Protein AF-A0A6A4KP45-F1 (afdb_monomer)

Solvent-accessible surface area (backbone atoms only — not comparable to full-atom values): 14309 Å² total; per-residue (Å²): 133,82,79,84,83,80,80,81,80,72,79,76,90,64,82,90,73,83,68,90,80,62,73,79,80,47,87,23,53,35,77,83,56,70,83,49,91,75,88,75,93,49,83,61,48,39,54,51,42,98,85,21,52,46,70,31,72,43,33,75,28,36,40,28,40,53,38,35,32,44,27,36,13,79,50,64,78,48,77,54,100,90,51,71,52,66,58,87,49,56,59,38,32,41,35,35,72,77,40,86,41,64,75,39,53,54,30,40,73,48,74,57,101,52,39,37,32,42,34,21,75,52,32,41,37,34,34,47,45,37,55,68,38,70,49,47,38,36,40,37,36,80,74,26,18,44,26,40,35,34,86,45,46,51,75,42,79,45,68,46,98,66,35,32,39,34,44,39,32,34,73,82,77,50,37,38,36,43,37,40,78,53,67,54,74,69,50,71,60,59,37,37,34,40,38,61,65,37,68,38,46,35,37,41,33,76,60,82,81,91,76,74,86,69,90,69,83,94,79,62,80,68,61,57,57,49,53,54,50,53,56,32,54,75,68,74,49,88,84,80,92,85,84,84,134

Sequence (245 aa):
MPPPTETRTYPFRFPQTQSTVLPDPARFFSPLLLSSPLPTNSFFQNFVLKNGDQPEYVHPYLIKSSLSSLSLSYPSQFSSPAFTYQVFTPDLTITSANNTNPSSTHVVSSFSDLGLTLDLPSSGLRFFLVRGSPYLTCVASSNVSIAISTVHAILQFNSNSSNTKYTITLNNNQKWVLYTSSPIDLSNDVSSITSGESWLLFHSLKMKDQTTNLDDGDGTVDDWRRRERDEMAMAGMGWSDGIGV

pLDDT: mean 82.31, std 19.88, range [30.69, 98.06]

Foldseek 3Di:
DDDDDPPDDDPDPDDDDDDPPDDDFFPQEDPVPVVDDDDDPAQQVCCRPDQNADWGPLPPWTWGWAQQKIFIDRWDWDDDPVDIDTDDFRQKMKHFPPFPGSRHTWHFHDDDNFWTWIDSPRQQKIWIGGRPDLKTKIWHDFFTKMKMFGPFFFPDWDADPQQQKIWTATPVRWIKIKGWPHRWDWDDDGTMIITGGDTTIIIIGIDDDPPDPPPDDDDDPVVVVVVVCVVCVVVVHDDDDDDDD

Structure (mmCIF, N/CA/C/O backbone):
data_AF-A0A6A4KP45-F1
#
_entry.id   AF-A0A6A4KP45-F1
#
loop_
_atom_site.group_PDB
_atom_site.id
_atom_site.type_symbol
_atom_site.label_atom_id
_atom_site.label_alt_id
_atom_site.label_comp_id
_atom_site.label_asym_id
_atom_site.label_entity_id
_atom_site.label_seq_id
_atom_site.pdbx_PDB_ins_code
_atom_site.Cartn_x
_atom_site.Cartn_y
_atom_site.Cartn_z
_atom_site.occupancy
_atom_site.B_iso_or_equiv
_atom_site.auth_seq_id
_atom_site.auth_comp_id
_atom_site.auth_asym_id
_atom_site.auth_atom_id
_atom_site.pdbx_PDB_model_num
ATOM 1 N N . MET A 1 1 ? 48.836 33.515 -33.225 1.00 48.59 1 MET A N 1
ATOM 2 C CA . MET A 1 1 ? 47.839 32.519 -33.675 1.00 48.59 1 MET A CA 1
ATOM 3 C C . MET A 1 1 ? 47.636 31.533 -32.538 1.00 48.59 1 MET A C 1
ATOM 5 O O . MET A 1 1 ? 48.641 30.985 -32.099 1.00 48.59 1 MET A O 1
ATOM 9 N N . PRO A 1 2 ? 46.417 31.352 -32.005 1.00 49.50 2 PRO A N 1
ATOM 10 C CA . PRO A 1 2 ? 46.150 30.261 -31.075 1.00 49.50 2 PRO A CA 1
ATOM 11 C C . PRO A 1 2 ? 46.204 28.917 -31.826 1.00 49.50 2 PRO A C 1
ATOM 13 O O . PRO A 1 2 ? 45.884 28.893 -33.019 1.00 49.50 2 PRO A O 1
ATOM 16 N N . PRO A 1 3 ? 46.625 27.818 -31.177 1.00 58.12 3 PRO A N 1
ATOM 17 C CA . PRO A 1 3 ? 46.626 26.501 -31.801 1.00 58.12 3 PRO A CA 1
ATOM 18 C C . PRO A 1 3 ? 45.186 26.024 -32.063 1.00 58.12 3 PRO A C 1
ATOM 20 O O . PRO A 1 3 ? 44.278 26.388 -31.311 1.00 58.12 3 PRO A O 1
ATOM 23 N N . PRO A 1 4 ? 44.957 25.228 -33.122 1.00 59.91 4 PRO A N 1
ATOM 24 C CA . PRO A 1 4 ? 43.639 24.694 -33.428 1.00 59.91 4 PRO A CA 1
ATOM 25 C C . PRO A 1 4 ? 43.202 23.716 -32.333 1.00 59.91 4 PRO A C 1
ATOM 27 O O . PRO A 1 4 ? 43.948 22.820 -31.941 1.00 59.91 4 PRO A O 1
ATOM 30 N N . THR A 1 5 ? 41.987 23.903 -31.827 1.00 56.03 5 THR A N 1
ATOM 31 C CA . THR A 1 5 ? 41.372 23.024 -30.833 1.00 56.03 5 THR A CA 1
ATOM 32 C C . THR A 1 5 ? 41.021 21.695 -31.502 1.00 56.03 5 THR A C 1
ATOM 34 O O . THR A 1 5 ? 40.028 21.602 -32.220 1.00 56.03 5 THR A O 1
ATOM 37 N N . GLU A 1 6 ? 41.838 20.660 -31.302 1.00 58.91 6 GLU A N 1
ATOM 38 C CA . GLU A 1 6 ? 41.511 19.308 -31.759 1.00 58.91 6 GLU A CA 1
ATOM 39 C C . GLU A 1 6 ? 40.294 18.778 -30.986 1.00 58.91 6 GLU A C 1
ATOM 41 O O . GLU A 1 6 ? 40.372 18.411 -29.811 1.00 58.91 6 GLU A O 1
ATOM 46 N N . THR A 1 7 ? 39.136 18.728 -31.643 1.00 63.06 7 THR A N 1
ATOM 47 C CA . THR A 1 7 ? 37.955 18.033 -31.126 1.00 63.06 7 THR A CA 1
ATOM 48 C C . THR A 1 7 ? 38.195 16.531 -31.221 1.00 63.06 7 THR A C 1
ATOM 50 O O . THR A 1 7 ? 38.012 15.921 -32.273 1.00 63.06 7 THR A O 1
ATOM 53 N N . ARG A 1 8 ? 38.642 15.926 -30.120 1.00 59.59 8 ARG A N 1
ATOM 54 C CA . ARG A 1 8 ? 38.907 14.487 -30.020 1.00 59.59 8 ARG A CA 1
ATOM 55 C C . ARG A 1 8 ? 37.594 13.697 -30.095 1.00 59.59 8 ARG A C 1
ATOM 57 O O . ARG A 1 8 ? 36.933 13.471 -29.085 1.00 59.59 8 ARG A O 1
ATOM 64 N N . THR A 1 9 ? 37.207 13.279 -31.298 1.00 67.25 9 THR A N 1
ATOM 65 C CA . THR A 1 9 ? 36.053 12.402 -31.532 1.00 67.25 9 THR A CA 1
ATOM 66 C C . THR A 1 9 ? 36.436 10.963 -31.211 1.00 67.25 9 THR A C 1
ATOM 68 O O . THR A 1 9 ? 37.050 10.273 -32.023 1.00 67.25 9 THR A O 1
ATOM 71 N N . TYR A 1 10 ? 36.098 10.499 -30.012 1.00 74.38 10 TYR A N 1
ATOM 72 C CA . TYR A 1 10 ? 36.165 9.073 -29.710 1.00 74.38 10 TYR A CA 1
ATOM 73 C C . TYR A 1 10 ? 34.937 8.379 -30.304 1.00 74.38 10 TYR A C 1
ATOM 75 O O . TYR A 1 10 ? 33.816 8.781 -29.981 1.00 74.38 10 TYR A O 1
ATOM 83 N N . PRO A 1 11 ? 35.101 7.343 -31.144 1.00 78.69 11 PRO A N 1
ATOM 84 C CA . PRO A 1 11 ? 33.965 6.558 -31.597 1.00 78.69 11 PRO A CA 1
ATOM 85 C C . PRO A 1 11 ? 33.326 5.854 -30.396 1.00 78.69 11 PRO A C 1
ATOM 87 O O . PRO A 1 11 ? 34.015 5.271 -29.552 1.00 78.69 11 PRO A O 1
ATOM 90 N N . PHE A 1 12 ? 32.000 5.930 -30.305 1.00 79.31 12 PHE A N 1
ATOM 91 C CA . PHE A 1 12 ? 31.236 5.246 -29.269 1.00 79.31 12 PHE A CA 1
ATOM 92 C C . PHE A 1 12 ? 31.459 3.728 -29.393 1.00 79.31 12 PHE A C 1
ATOM 94 O O . PHE A 1 12 ? 31.353 3.166 -30.482 1.00 79.31 12 PHE A O 1
ATOM 101 N N . ARG A 1 13 ? 31.842 3.065 -28.291 1.00 85.56 13 ARG A N 1
ATOM 102 C CA . ARG A 1 13 ? 32.330 1.671 -28.326 1.00 85.56 13 ARG A CA 1
ATOM 103 C C . ARG A 1 13 ? 31.243 0.623 -28.547 1.00 85.56 13 ARG A C 1
ATOM 105 O O . ARG A 1 13 ? 31.570 -0.513 -28.880 1.00 85.56 13 ARG A O 1
ATOM 112 N N . PHE A 1 14 ? 29.984 0.980 -28.330 1.00 83.94 14 PHE A N 1
ATOM 113 C CA . PHE A 1 14 ? 28.863 0.061 -28.466 1.00 83.94 14 PHE A CA 1
ATOM 114 C C . PHE A 1 14 ? 28.012 0.488 -29.658 1.00 83.94 14 PHE A C 1
ATOM 116 O O . PHE A 1 14 ? 27.682 1.662 -29.763 1.00 83.94 14 PHE A O 1
ATOM 123 N N . PRO A 1 15 ? 27.649 -0.409 -30.582 1.00 84.00 15 PRO A N 1
ATOM 124 C CA . PRO A 1 15 ? 26.757 -0.028 -31.663 1.00 84.00 15 PRO A CA 1
ATOM 125 C C . PRO A 1 15 ? 25.412 0.406 -31.077 1.00 84.00 15 PRO A C 1
ATOM 127 O O . PRO A 1 15 ? 24.873 -0.248 -30.181 1.00 84.00 15 PRO A O 1
ATOM 130 N N . GLN A 1 16 ? 24.856 1.500 -31.594 1.00 81.94 16 GLN A N 1
ATOM 131 C CA . GLN A 1 16 ? 23.456 1.806 -31.346 1.00 81.94 16 GLN A CA 1
ATOM 132 C C . GLN A 1 16 ? 22.624 0.639 -31.881 1.00 81.94 16 GLN A C 1
ATOM 134 O O . GLN A 1 16 ? 22.770 0.237 -33.034 1.00 81.94 16 GLN A O 1
ATOM 139 N N . THR A 1 17 ? 21.775 0.078 -31.031 1.00 79.38 17 THR A N 1
ATOM 140 C CA . THR A 1 17 ? 20.904 -1.037 -31.387 1.00 79.38 17 THR A CA 1
ATOM 141 C C . THR A 1 17 ? 19.516 -0.781 -30.831 1.00 79.38 17 THR A C 1
ATOM 143 O O . THR A 1 17 ? 19.368 -0.225 -29.741 1.00 79.38 17 THR A O 1
ATOM 146 N N . GLN A 1 18 ? 18.495 -1.169 -31.586 1.00 79.12 18 GLN A N 1
ATOM 147 C CA . GLN A 1 18 ? 17.133 -1.229 -31.085 1.00 79.12 18 GLN A CA 1
ATOM 148 C C . GLN A 1 18 ? 16.921 -2.645 -30.566 1.00 79.12 18 GLN A C 1
ATOM 150 O O . GLN A 1 18 ? 16.990 -3.611 -31.327 1.00 79.12 18 GLN A O 1
ATOM 155 N N . SER A 1 19 ? 16.739 -2.779 -29.254 1.00 73.50 19 SER A N 1
ATOM 156 C CA . SER A 1 19 ? 16.537 -4.094 -28.660 1.00 73.50 19 SER A CA 1
ATOM 157 C C . SER A 1 19 ? 15.230 -4.688 -29.173 1.00 73.50 19 SER A C 1
ATOM 159 O O . SER A 1 19 ? 14.164 -4.122 -28.963 1.00 73.50 19 SER A O 1
ATOM 161 N N . THR A 1 20 ? 15.313 -5.848 -29.818 1.00 74.31 20 THR A N 1
ATOM 162 C CA . THR A 1 20 ? 14.145 -6.650 -30.210 1.00 74.31 20 THR A CA 1
ATOM 163 C C . THR A 1 20 ? 13.580 -7.464 -29.044 1.00 74.31 20 THR A C 1
ATOM 165 O O . THR A 1 20 ? 12.551 -8.117 -29.192 1.00 74.31 20 THR A O 1
ATOM 168 N N . VAL A 1 21 ? 14.265 -7.448 -27.893 1.00 69.62 21 VAL A N 1
ATOM 169 C CA . VAL A 1 21 ? 13.942 -8.243 -26.698 1.00 69.62 21 VAL A CA 1
ATOM 170 C C . VAL A 1 21 ? 13.334 -7.381 -25.591 1.00 69.62 21 VAL A C 1
ATOM 172 O O . VAL A 1 21 ? 12.576 -7.891 -24.769 1.00 69.62 21 VAL A O 1
ATOM 175 N N . LEU A 1 22 ? 13.656 -6.083 -25.548 1.00 65.44 22 LEU A N 1
ATOM 176 C CA . LEU A 1 22 ? 13.073 -5.170 -24.569 1.00 65.44 22 LEU A CA 1
ATOM 177 C C . LEU A 1 22 ? 11.688 -4.738 -25.067 1.00 65.44 22 LEU A C 1
ATOM 179 O O . LEU A 1 22 ? 11.609 -4.119 -26.129 1.00 65.44 22 LEU A O 1
ATOM 183 N N . PRO A 1 23 ? 10.608 -5.070 -24.340 1.00 70.75 23 PRO A N 1
ATOM 184 C CA . PRO A 1 23 ? 9.276 -4.610 -24.698 1.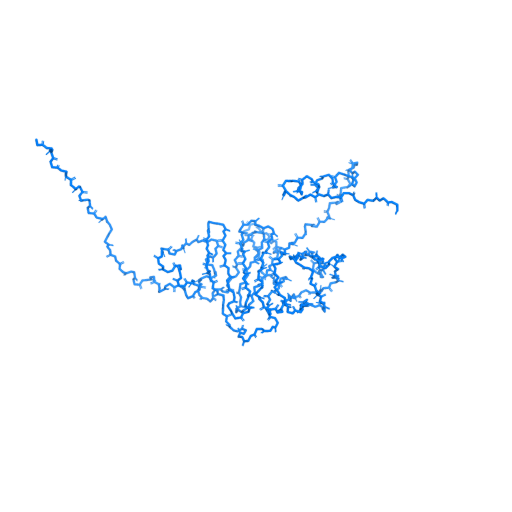00 70.75 23 PRO A CA 1
ATOM 185 C C . PRO A 1 23 ? 9.177 -3.089 -24.546 1.00 70.75 23 PRO A C 1
ATOM 187 O O . PRO A 1 23 ? 10.014 -2.462 -23.888 1.00 70.75 23 PRO A O 1
ATOM 190 N N . ASP A 1 24 ? 8.115 -2.514 -25.112 1.00 79.69 24 ASP A N 1
ATOM 191 C CA . ASP A 1 24 ? 7.749 -1.126 -24.843 1.00 79.69 24 ASP A CA 1
ATOM 192 C C . ASP A 1 24 ? 7.685 -0.862 -23.327 1.00 79.69 24 ASP A C 1
ATOM 194 O O . ASP A 1 24 ? 7.367 -1.775 -22.548 1.00 79.69 24 ASP A O 1
ATOM 198 N N . PRO A 1 25 ? 7.980 0.378 -22.888 1.00 81.31 25 PRO A N 1
ATOM 199 C CA . PRO A 1 25 ? 7.897 0.754 -21.487 1.00 81.31 25 PRO A CA 1
ATOM 200 C C . PRO A 1 25 ? 6.587 0.297 -20.857 1.00 81.31 25 PRO A C 1
ATOM 202 O O . PRO A 1 25 ? 5.508 0.442 -21.436 1.00 81.31 25 PRO A O 1
ATOM 205 N N . ALA A 1 26 ? 6.680 -0.246 -19.646 1.00 85.19 26 ALA A N 1
ATOM 206 C CA . ALA A 1 26 ? 5.505 -0.705 -18.934 1.00 85.19 26 ALA A CA 1
ATOM 207 C C . ALA A 1 26 ? 4.467 0.419 -18.812 1.00 85.19 26 ALA A C 1
ATOM 209 O O . ALA A 1 26 ? 4.788 1.527 -18.380 1.00 85.19 26 ALA A O 1
ATOM 210 N N . ARG A 1 27 ? 3.198 0.099 -19.098 1.00 90.56 27 ARG A N 1
ATOM 211 C CA . ARG A 1 27 ? 2.056 1.033 -19.005 1.00 90.56 27 ARG A CA 1
ATOM 212 C C . ARG A 1 27 ? 1.839 1.644 -17.615 1.00 90.56 27 ARG A C 1
ATOM 214 O O . ARG A 1 27 ? 0.991 2.511 -17.448 1.00 90.56 27 ARG A O 1
ATOM 221 N N . PHE A 1 28 ? 2.555 1.133 -16.618 1.00 94.62 28 PHE A N 1
ATOM 222 C CA . PHE A 1 28 ? 2.500 1.585 -15.239 1.00 94.62 28 PHE A CA 1
ATOM 223 C C . PHE A 1 28 ? 3.358 2.824 -14.991 1.00 94.62 28 PHE A C 1
ATOM 225 O O . PHE A 1 28 ? 3.216 3.411 -13.933 1.00 94.62 28 PHE A O 1
ATOM 232 N N . PHE A 1 29 ? 4.232 3.257 -15.904 1.00 95.31 29 PHE A N 1
ATOM 233 C CA . PHE A 1 29 ? 4.955 4.519 -15.730 1.00 95.31 29 PHE A CA 1
ATOM 234 C C . PHE A 1 29 ? 4.145 5.699 -16.258 1.00 95.31 29 PHE A C 1
ATOM 236 O O . PHE A 1 29 ? 3.593 5.649 -17.357 1.00 95.31 29 PHE A O 1
ATOM 243 N N . SER A 1 30 ? 4.104 6.790 -15.490 1.00 95.44 30 SER A N 1
ATOM 244 C CA . SER A 1 30 ? 3.496 8.026 -15.976 1.00 95.44 30 SER A CA 1
ATOM 245 C C . SER A 1 30 ? 4.245 8.554 -17.214 1.00 95.44 30 SER A C 1
ATOM 247 O O . SER A 1 30 ? 5.471 8.409 -17.292 1.00 95.44 30 SER A O 1
ATOM 249 N N . PRO A 1 31 ? 3.560 9.226 -18.161 1.00 93.62 31 PRO A N 1
ATOM 250 C CA . PRO A 1 31 ? 4.194 9.754 -19.372 1.00 93.62 31 PRO A CA 1
ATOM 251 C C . PRO A 1 31 ? 5.387 10.680 -19.104 1.00 93.62 31 PRO A C 1
ATOM 253 O O . PRO A 1 31 ? 6.323 10.730 -19.899 1.00 93.62 31 PRO A O 1
ATOM 256 N N . LEU A 1 32 ? 5.384 11.379 -17.964 1.00 93.00 32 LEU A N 1
ATOM 257 C CA . LEU A 1 32 ? 6.462 12.283 -17.555 1.00 93.00 32 LEU A CA 1
ATOM 258 C C . LEU A 1 32 ? 7.795 11.549 -17.330 1.00 93.00 32 LEU A C 1
ATOM 260 O O . LEU A 1 32 ? 8.857 12.132 -17.543 1.00 93.00 32 LEU A O 1
ATOM 264 N N . LEU A 1 33 ? 7.750 10.266 -16.960 1.00 94.38 33 LEU A N 1
ATOM 265 C CA . LEU A 1 33 ? 8.935 9.442 -16.701 1.00 94.38 33 LEU A CA 1
ATOM 266 C C . LEU A 1 33 ? 9.511 8.798 -17.969 1.00 94.38 33 LEU A C 1
ATOM 268 O O . LEU A 1 33 ? 10.621 8.283 -17.932 1.00 94.38 33 LEU A O 1
ATOM 272 N N . LEU A 1 34 ? 8.792 8.831 -19.096 1.00 91.69 34 LEU A N 1
ATOM 273 C CA . LEU A 1 34 ? 9.218 8.170 -20.339 1.00 91.69 34 LEU A CA 1
ATOM 274 C C . LEU A 1 34 ? 10.287 8.956 -21.116 1.00 91.69 34 LEU A C 1
ATOM 276 O O . LEU A 1 34 ? 10.810 8.466 -22.113 1.00 91.69 34 LEU A O 1
ATOM 280 N N . SER A 1 35 ? 10.603 10.177 -20.676 1.00 90.25 35 SER A N 1
ATOM 281 C CA . SER A 1 35 ? 11.630 11.029 -21.292 1.00 90.25 35 SER A CA 1
ATOM 282 C C . SER A 1 35 ? 13.057 10.715 -20.824 1.00 90.25 35 SER A C 1
ATOM 284 O O . SER A 1 35 ? 14.018 11.200 -21.420 1.00 90.25 35 SER A O 1
ATOM 286 N N . SER A 1 36 ? 13.210 9.897 -19.780 1.00 88.44 36 SER A N 1
ATOM 287 C CA . SER A 1 36 ? 14.491 9.484 -19.210 1.00 88.44 36 SER A CA 1
ATOM 288 C C . SER A 1 36 ? 14.575 7.955 -19.094 1.00 88.44 36 SER A C 1
ATOM 290 O O . SER A 1 36 ? 13.555 7.265 -19.170 1.00 88.44 36 SER A O 1
ATOM 292 N N . PRO A 1 37 ? 15.786 7.383 -18.950 1.00 90.50 37 PRO A N 1
ATOM 293 C CA . PRO A 1 37 ? 15.934 5.948 -18.751 1.00 90.50 37 PRO A CA 1
ATOM 294 C C . PRO A 1 37 ? 15.154 5.465 -17.525 1.00 90.50 37 PRO A C 1
ATOM 296 O O . PRO A 1 37 ? 15.335 5.974 -16.417 1.00 90.50 37 PRO A O 1
ATOM 299 N N . LEU A 1 38 ? 14.312 4.454 -17.729 1.00 92.81 38 LEU A N 1
ATOM 300 C CA . LEU A 1 38 ? 13.553 3.833 -16.653 1.00 92.81 38 LEU A CA 1
ATOM 301 C C . LEU A 1 38 ? 14.448 2.889 -15.845 1.00 92.81 38 LEU A C 1
ATOM 303 O O . LEU A 1 38 ? 15.300 2.197 -16.415 1.00 92.81 38 LEU A O 1
ATOM 307 N N . PRO A 1 39 ? 14.262 2.831 -14.521 1.00 91.31 39 PRO A N 1
ATOM 308 C CA . PRO A 1 39 ? 15.106 2.018 -13.679 1.00 91.31 39 PRO A CA 1
ATOM 309 C C . PRO A 1 39 ? 14.779 0.536 -13.876 1.00 91.31 39 PRO A C 1
ATOM 311 O O . PRO A 1 39 ? 13.627 0.139 -14.066 1.00 91.31 39 PRO A O 1
ATOM 314 N N . THR A 1 40 ? 15.822 -0.285 -13.829 1.00 88.88 40 THR A N 1
ATOM 315 C CA . THR A 1 40 ? 15.723 -1.746 -13.884 1.00 88.88 40 THR A CA 1
ATOM 316 C C . THR A 1 40 ? 16.372 -2.323 -12.633 1.00 88.88 40 THR A C 1
ATOM 318 O O . THR A 1 40 ? 17.341 -1.758 -12.129 1.00 88.88 40 THR A O 1
ATOM 321 N N . ASN A 1 41 ? 15.857 -3.449 -12.130 1.00 91.31 41 ASN A N 1
ATOM 322 C CA . ASN A 1 41 ? 16.329 -4.092 -10.893 1.00 91.31 41 ASN A CA 1
ATOM 323 C C . ASN A 1 41 ? 16.129 -3.231 -9.630 1.00 91.31 41 ASN A C 1
ATOM 325 O O . ASN A 1 41 ? 16.897 -3.318 -8.673 1.00 91.31 41 ASN A O 1
ATOM 329 N N . SER A 1 42 ? 15.093 -2.392 -9.618 1.00 93.81 42 SER A N 1
ATOM 330 C CA . SER A 1 42 ? 14.725 -1.602 -8.441 1.00 93.81 42 SER A CA 1
ATOM 331 C C . SER A 1 42 ? 13.918 -2.408 -7.432 1.00 93.81 42 SER A C 1
ATOM 333 O O . SER A 1 42 ? 13.243 -3.371 -7.784 1.00 93.81 42 SER A O 1
ATOM 335 N N . PHE A 1 43 ? 13.900 -1.945 -6.178 1.00 95.44 43 PHE A N 1
ATOM 336 C CA . PHE A 1 43 ? 13.099 -2.560 -5.113 1.00 95.44 43 PHE A CA 1
ATOM 337 C C . PHE A 1 43 ? 11.589 -2.526 -5.374 1.00 95.44 43 PHE A C 1
ATOM 339 O O . PHE A 1 43 ? 10.860 -3.089 -4.583 1.00 95.44 43 PHE A O 1
ATOM 346 N N . PHE A 1 44 ? 11.125 -1.795 -6.392 1.00 96.25 44 PHE A N 1
ATOM 347 C CA . PHE A 1 44 ? 9.714 -1.632 -6.741 1.00 96.25 44 PHE A CA 1
ATOM 348 C C . PHE A 1 44 ? 9.344 -2.282 -8.078 1.00 96.25 44 PHE A C 1
ATOM 350 O O . PHE A 1 44 ? 8.268 -2.035 -8.628 1.00 96.25 44 PHE A O 1
ATOM 357 N N . GLN A 1 45 ? 10.260 -3.070 -8.643 1.00 94.69 45 GLN A N 1
ATOM 358 C CA . GLN A 1 45 ? 10.154 -3.602 -9.995 1.00 94.69 45 GLN A CA 1
ATOM 359 C C . GLN A 1 45 ? 8.836 -4.360 -10.226 1.00 94.69 45 GLN A C 1
ATOM 361 O O . GLN A 1 45 ? 8.283 -4.282 -11.326 1.00 94.69 45 GLN A O 1
ATOM 366 N N . ASN A 1 46 ? 8.282 -5.029 -9.210 1.00 95.50 46 ASN A N 1
ATOM 367 C CA . ASN A 1 46 ? 7.041 -5.790 -9.345 1.00 95.50 46 ASN A CA 1
ATOM 368 C C . ASN A 1 46 ? 5.816 -4.926 -9.649 1.00 95.50 46 ASN A C 1
ATOM 370 O O . ASN A 1 46 ? 4.886 -5.429 -10.274 1.00 95.50 46 ASN A O 1
ATOM 374 N N . PHE A 1 47 ? 5.827 -3.633 -9.313 1.00 96.25 47 PHE A N 1
ATOM 375 C CA . PHE A 1 47 ? 4.737 -2.721 -9.670 1.00 96.25 47 PHE A CA 1
ATOM 376 C C . PHE A 1 47 ? 4.703 -2.390 -11.166 1.00 96.25 47 PHE A C 1
ATOM 378 O O . PHE A 1 47 ? 3.696 -1.893 -11.654 1.00 96.25 47 PHE A O 1
ATOM 385 N N . VAL A 1 48 ? 5.768 -2.651 -11.924 1.00 94.69 48 VAL A N 1
ATOM 386 C CA . VAL A 1 48 ? 5.829 -2.286 -13.350 1.00 94.69 48 VAL A CA 1
ATOM 387 C C . VAL A 1 48 ? 6.012 -3.490 -14.271 1.00 94.69 48 VAL A C 1
ATOM 389 O O . VAL A 1 48 ? 6.058 -3.333 -15.486 1.00 94.69 48 VAL A O 1
ATOM 392 N N . LEU A 1 49 ? 6.090 -4.705 -13.726 1.00 92.19 49 LEU A N 1
ATOM 393 C CA . LEU A 1 49 ? 6.193 -5.934 -14.511 1.00 92.19 49 LEU A CA 1
ATOM 394 C C . LEU A 1 49 ? 4.848 -6.649 -14.629 1.00 92.19 49 LEU A C 1
ATOM 396 O O . LEU A 1 49 ? 4.083 -6.732 -13.671 1.00 92.19 49 LEU A O 1
ATOM 400 N N . LYS A 1 50 ? 4.597 -7.260 -15.794 1.00 90.44 50 LYS A N 1
ATOM 401 C CA . LYS A 1 50 ? 3.383 -8.045 -16.081 1.00 90.44 50 LYS A CA 1
ATOM 402 C C . LYS A 1 50 ? 2.105 -7.250 -15.759 1.00 90.44 50 LYS A C 1
ATOM 404 O O . LYS A 1 50 ? 1.815 -6.276 -16.444 1.00 90.44 50 LYS A O 1
ATOM 409 N N . ASN A 1 51 ? 1.362 -7.658 -14.730 1.00 92.38 51 ASN A N 1
ATOM 410 C CA . ASN A 1 51 ? 0.129 -7.009 -14.284 1.00 92.38 51 ASN A CA 1
ATOM 411 C C . ASN A 1 51 ? 0.353 -5.969 -13.177 1.00 92.38 51 ASN A C 1
ATOM 413 O O . ASN A 1 51 ? -0.606 -5.322 -12.769 1.00 92.38 51 ASN A O 1
ATOM 417 N N . GLY A 1 52 ? 1.587 -5.809 -12.689 1.00 93.69 52 GLY A N 1
ATOM 418 C CA . GLY A 1 52 ? 1.916 -4.890 -11.603 1.00 93.69 52 GLY A CA 1
ATOM 419 C C . GLY A 1 52 ? 1.349 -5.308 -10.237 1.00 93.69 52 GLY A C 1
ATOM 420 O O . GLY A 1 52 ? 1.302 -4.498 -9.318 1.00 93.69 52 GLY A O 1
ATOM 421 N N . ASP A 1 53 ? 0.883 -6.555 -10.117 1.00 95.19 53 ASP A N 1
ATOM 422 C CA . ASP A 1 53 ? 0.060 -7.059 -9.010 1.00 95.19 53 ASP A CA 1
ATOM 423 C C . ASP A 1 53 ? 0.785 -8.055 -8.094 1.00 95.19 53 ASP A C 1
ATOM 425 O O . ASP A 1 53 ? 0.169 -8.734 -7.260 1.00 95.19 53 ASP A O 1
ATOM 429 N N . GLN A 1 54 ? 2.097 -8.187 -8.276 1.00 96.19 54 GLN A N 1
ATOM 430 C CA . GLN A 1 54 ? 2.926 -9.025 -7.426 1.00 96.19 54 GLN A CA 1
ATOM 431 C C . GLN A 1 54 ? 3.326 -8.242 -6.168 1.00 96.19 54 GLN A C 1
ATOM 433 O O . GLN A 1 54 ? 3.651 -7.058 -6.275 1.00 96.19 54 GLN A O 1
ATOM 438 N N . PRO A 1 55 ? 3.303 -8.872 -4.978 1.00 96.12 55 PRO A N 1
ATOM 439 C CA . PRO A 1 55 ? 3.775 -8.233 -3.759 1.00 96.12 55 PRO A CA 1
ATOM 440 C C . PRO A 1 55 ? 5.236 -7.793 -3.871 1.00 96.12 55 PRO A C 1
ATOM 442 O O . PRO A 1 55 ? 6.070 -8.479 -4.465 1.00 96.12 55 PRO A O 1
ATOM 445 N N . GLU A 1 56 ? 5.545 -6.669 -3.245 1.00 96.19 56 GLU A N 1
ATOM 446 C CA . GLU A 1 56 ? 6.872 -6.077 -3.203 1.00 96.19 56 GLU A CA 1
ATOM 447 C C . GLU A 1 56 ? 7.275 -5.800 -1.755 1.00 96.19 56 GLU A C 1
ATOM 449 O O . GLU A 1 56 ? 6.473 -5.296 -0.962 1.00 96.19 56 GLU A O 1
ATOM 454 N N . TYR A 1 57 ? 8.515 -6.131 -1.390 1.00 95.38 57 TYR A N 1
ATOM 455 C CA . TYR A 1 57 ? 8.963 -6.036 0.000 1.00 95.38 57 TYR A CA 1
ATOM 456 C C . TYR A 1 57 ? 9.573 -4.671 0.334 1.00 95.38 57 TYR A C 1
ATOM 458 O O . TYR A 1 57 ? 10.794 -4.479 0.437 1.00 95.38 57 TYR A O 1
ATOM 466 N N . VAL A 1 58 ? 8.685 -3.711 0.569 1.00 95.44 58 VAL A N 1
ATOM 467 C CA . VAL A 1 58 ? 9.004 -2.367 1.050 1.00 95.44 58 VAL A CA 1
ATOM 468 C C . VAL A 1 58 ? 9.079 -2.402 2.577 1.00 95.44 58 VAL A C 1
ATOM 470 O O . VAL A 1 58 ? 8.151 -2.001 3.274 1.00 95.44 58 VAL A O 1
ATOM 473 N N . HIS A 1 59 ? 10.189 -2.956 3.077 1.00 93.19 59 HIS A N 1
ATOM 474 C CA . HIS A 1 59 ? 10.447 -3.208 4.500 1.00 93.19 59 HIS A CA 1
ATOM 475 C C . HIS A 1 59 ? 9.860 -2.113 5.420 1.00 93.19 59 HIS A C 1
ATOM 477 O O . HIS A 1 59 ? 10.109 -0.937 5.155 1.00 93.19 59 HIS A O 1
ATOM 483 N N . PRO A 1 60 ? 9.161 -2.475 6.513 1.00 94.25 60 PRO A N 1
ATOM 484 C CA . PRO A 1 60 ? 8.936 -3.836 7.008 1.00 94.25 60 PRO A CA 1
ATOM 485 C C . PRO A 1 60 ? 7.716 -4.539 6.381 1.00 94.25 60 PRO A C 1
ATOM 487 O O . PRO A 1 60 ? 7.356 -5.625 6.827 1.00 94.25 60 PRO A O 1
ATOM 490 N N . TYR A 1 61 ? 7.073 -3.942 5.375 1.00 96.00 61 TYR A N 1
ATOM 491 C CA . TYR A 1 61 ? 5.811 -4.434 4.824 1.00 96.00 61 TYR A CA 1
ATOM 492 C C . TYR A 1 61 ? 5.997 -5.120 3.471 1.00 96.00 61 TYR A C 1
ATOM 494 O O . TYR A 1 61 ? 6.800 -4.688 2.643 1.00 96.00 61 TYR A O 1
ATOM 502 N N . LEU A 1 62 ? 5.201 -6.156 3.209 1.00 96.81 62 LEU A N 1
ATOM 503 C CA . LEU A 1 62 ? 4.907 -6.544 1.831 1.00 96.81 62 LEU A CA 1
ATOM 504 C C . LEU A 1 62 ? 3.724 -5.704 1.350 1.00 96.81 62 LEU A C 1
ATOM 506 O O . LEU A 1 62 ? 2.684 -5.653 2.008 1.00 96.81 62 LEU A O 1
ATOM 510 N N . ILE A 1 63 ? 3.883 -5.058 0.202 1.00 97.50 63 ILE A N 1
ATOM 511 C CA . ILE A 1 63 ? 2.880 -4.174 -0.386 1.00 97.50 63 ILE A CA 1
ATOM 512 C C . ILE A 1 63 ? 2.489 -4.722 -1.748 1.00 97.50 63 ILE A C 1
ATOM 514 O O . ILE A 1 63 ? 3.344 -5.059 -2.560 1.00 97.50 63 ILE A O 1
ATOM 518 N N . LYS A 1 64 ? 1.189 -4.796 -2.009 1.00 97.25 64 LYS A N 1
ATOM 519 C CA . LYS A 1 64 ? 0.638 -5.234 -3.287 1.00 97.25 64 LYS A CA 1
ATOM 520 C C . LYS A 1 64 ? -0.396 -4.226 -3.759 1.00 97.25 64 LYS A C 1
ATOM 522 O O . LYS A 1 64 ? -1.353 -3.948 -3.041 1.00 97.25 64 LYS A O 1
ATOM 527 N N . SER A 1 65 ? -0.236 -3.724 -4.978 1.00 96.00 65 SER A N 1
ATOM 528 C CA . SER A 1 65 ? -1.330 -3.040 -5.665 1.00 96.00 65 SER A CA 1
ATOM 529 C C . SER A 1 65 ? -2.137 -4.061 -6.457 1.00 96.00 65 SER A C 1
ATOM 531 O O . SER A 1 65 ? -1.590 -5.030 -6.977 1.00 96.00 65 SER A O 1
ATOM 533 N N . SER A 1 66 ? -3.453 -3.900 -6.499 1.00 93.31 66 SER A N 1
ATOM 534 C CA . SER A 1 66 ? -4.324 -4.756 -7.296 1.00 93.31 66 SER A CA 1
ATOM 535 C C . SER A 1 66 ? -5.527 -3.944 -7.723 1.00 93.31 66 SER A C 1
ATOM 537 O O . SER A 1 66 ? -6.350 -3.572 -6.891 1.00 93.31 66 SER A O 1
ATOM 539 N N . LEU A 1 67 ? -5.641 -3.676 -9.024 1.00 90.06 67 LEU A N 1
ATOM 540 C CA . LEU A 1 67 ? -6.649 -2.753 -9.543 1.00 90.06 67 LEU A CA 1
ATOM 541 C C . LEU A 1 67 ? -6.554 -1.408 -8.793 1.00 90.06 67 LEU A C 1
ATOM 543 O O . LEU A 1 67 ? -5.469 -0.840 -8.683 1.00 90.06 67 LEU A O 1
ATOM 547 N N . SER A 1 68 ? -7.670 -0.902 -8.268 1.00 93.62 68 SER A N 1
ATOM 548 C CA . SER A 1 68 ? -7.738 0.382 -7.569 1.00 93.62 68 SER A CA 1
ATOM 549 C C . SER A 1 68 ? -7.607 0.260 -6.048 1.00 93.62 68 SER A C 1
ATOM 551 O O . SER A 1 68 ? -8.169 1.076 -5.310 1.00 93.62 68 SER A O 1
ATOM 553 N N . SER A 1 69 ? -6.866 -0.745 -5.576 1.00 95.62 69 SER A N 1
ATOM 554 C CA . SER A 1 69 ? -6.538 -0.935 -4.165 1.00 95.62 69 SER A CA 1
ATOM 555 C C . SER A 1 69 ? -5.035 -1.055 -3.925 1.00 95.62 69 SER A C 1
ATOM 557 O O . SER A 1 69 ? -4.252 -1.430 -4.808 1.00 95.62 69 SER A O 1
ATOM 559 N N . LEU A 1 70 ? -4.641 -0.776 -2.684 1.00 97.19 70 LEU A N 1
ATOM 560 C CA . LEU A 1 70 ? -3.317 -1.095 -2.169 1.00 97.19 70 LEU A CA 1
ATOM 561 C C . LEU A 1 70 ? -3.456 -1.875 -0.865 1.00 97.19 70 LEU A C 1
ATOM 563 O O . LEU A 1 70 ? -4.053 -1.406 0.103 1.00 97.19 70 LEU A O 1
ATOM 567 N N . SER A 1 71 ? -2.905 -3.080 -0.861 1.00 97.56 71 SER A N 1
ATOM 568 C CA . SER A 1 71 ? -2.912 -3.990 0.272 1.00 97.56 71 SER A CA 1
ATOM 569 C C . SER A 1 71 ? -1.531 -4.044 0.907 1.00 97.56 71 SER A C 1
ATOM 571 O O . SER A 1 71 ? -0.512 -4.101 0.216 1.00 97.56 71 SER A O 1
ATOM 573 N N . LEU A 1 72 ? -1.509 -4.056 2.231 1.00 95.62 72 LEU A N 1
ATOM 574 C CA . LEU A 1 72 ? -0.310 -4.109 3.052 1.00 95.62 72 LEU A CA 1
ATOM 575 C C . LEU A 1 72 ? -0.360 -5.328 3.970 1.00 95.62 72 LEU A C 1
ATOM 577 O O . LEU A 1 72 ? -1.413 -5.704 4.483 1.00 95.62 72 LEU A O 1
ATOM 581 N N . SER A 1 73 ? 0.801 -5.941 4.153 1.00 95.75 73 SER A N 1
ATOM 582 C CA . SER A 1 73 ? 1.014 -7.097 5.012 1.00 95.75 73 SER A CA 1
ATOM 583 C C . SER A 1 73 ? 2.209 -6.829 5.911 1.00 95.75 73 SER A C 1
ATOM 585 O O . SER A 1 73 ? 3.245 -6.356 5.434 1.00 95.75 73 SER A O 1
ATOM 587 N N . TYR A 1 74 ? 2.084 -7.159 7.192 1.00 94.25 74 TYR A N 1
ATOM 588 C CA . TYR A 1 74 ? 3.218 -7.305 8.092 1.00 94.25 74 TYR A CA 1
ATOM 589 C C . TYR A 1 74 ? 3.539 -8.803 8.209 1.00 94.25 74 TYR A C 1
ATOM 591 O O . TYR A 1 74 ? 2.957 -9.499 9.047 1.00 94.25 74 TYR A O 1
ATOM 599 N N . PRO A 1 75 ? 4.408 -9.341 7.335 1.00 90.81 75 PRO A N 1
ATOM 600 C CA . PRO A 1 75 ? 4.528 -10.779 7.177 1.00 90.81 75 PRO A CA 1
ATOM 601 C C . PRO A 1 75 ? 5.160 -11.439 8.399 1.00 90.81 75 PRO A C 1
ATOM 603 O O . PRO A 1 75 ? 6.203 -11.011 8.898 1.00 90.81 75 PRO A O 1
ATOM 606 N N . SER A 1 76 ? 4.594 -12.568 8.818 1.00 87.44 76 SER A N 1
ATOM 607 C CA . SER A 1 76 ? 5.330 -13.518 9.647 1.00 87.44 76 SER A CA 1
ATOM 608 C C . SER A 1 76 ? 6.458 -14.146 8.827 1.00 87.44 76 SER A C 1
ATOM 610 O O . SER A 1 76 ? 6.284 -14.491 7.656 1.00 87.44 76 SER A O 1
ATOM 612 N N . GLN A 1 77 ? 7.621 -14.301 9.450 1.00 86.94 77 GLN A N 1
ATOM 613 C CA . GLN A 1 77 ? 8.763 -14.964 8.838 1.00 86.94 77 GLN A CA 1
ATOM 614 C C . GLN A 1 77 ? 8.721 -16.454 9.171 1.00 86.94 77 GLN A C 1
ATOM 616 O O . GLN A 1 77 ? 8.699 -16.835 10.340 1.00 86.94 77 GLN A O 1
ATOM 621 N N . PHE A 1 78 ? 8.748 -17.293 8.141 1.00 88.50 78 PHE A N 1
ATOM 622 C CA . PHE A 1 78 ? 9.001 -18.718 8.292 1.00 88.50 78 PHE A CA 1
ATOM 623 C C . PHE A 1 78 ? 10.456 -19.004 7.932 1.00 88.50 78 PHE A C 1
ATOM 625 O O . PHE A 1 78 ? 10.948 -18.526 6.908 1.00 88.50 78 PHE A O 1
ATOM 632 N N . SER A 1 79 ? 11.138 -19.800 8.752 1.00 92.62 79 SER A N 1
ATOM 633 C CA . SER A 1 79 ? 12.532 -20.178 8.533 1.00 92.62 79 SER A CA 1
ATOM 634 C C . SER A 1 79 ? 12.716 -21.685 8.655 1.00 92.62 79 SER A C 1
ATOM 636 O O . SER A 1 79 ? 12.209 -22.320 9.578 1.00 92.62 79 SER A O 1
ATOM 638 N N . SER A 1 80 ? 13.468 -22.242 7.715 1.00 91.81 80 SER A N 1
ATOM 639 C CA . SER A 1 80 ? 13.986 -23.605 7.717 1.00 91.81 80 SER A CA 1
ATOM 640 C C . SER A 1 80 ? 15.485 -23.566 7.389 1.00 91.81 80 SER A C 1
ATOM 642 O O . SER A 1 80 ? 15.961 -22.564 6.850 1.00 91.81 80 SER A O 1
ATOM 644 N N . PRO A 1 81 ? 16.245 -24.652 7.621 1.00 94.88 81 PRO A N 1
ATOM 645 C CA . PRO A 1 81 ? 17.661 -24.695 7.248 1.00 94.88 81 PRO A CA 1
ATOM 646 C C . PRO A 1 81 ? 17.939 -24.453 5.754 1.00 94.88 81 PRO A C 1
ATOM 648 O O . PRO A 1 81 ? 19.034 -24.027 5.404 1.00 94.88 81 PRO A O 1
ATOM 651 N N . ALA A 1 82 ? 16.971 -24.727 4.872 1.00 95.31 82 ALA A N 1
ATOM 652 C CA . ALA A 1 82 ? 17.141 -24.584 3.426 1.00 95.31 82 ALA A CA 1
ATOM 653 C C . ALA A 1 82 ? 16.699 -23.213 2.893 1.00 95.31 8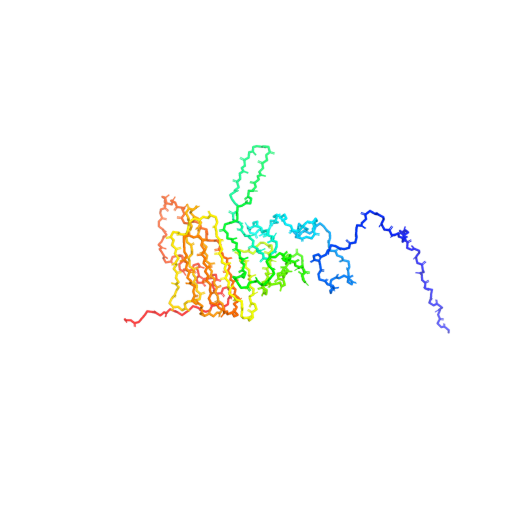2 ALA A C 1
ATOM 655 O O . ALA A 1 82 ? 17.190 -22.771 1.857 1.00 95.31 82 ALA A O 1
ATOM 656 N N . PHE A 1 83 ? 15.751 -22.552 3.562 1.00 93.06 83 PHE A N 1
ATOM 657 C CA . PHE A 1 83 ? 15.188 -21.288 3.097 1.00 93.06 83 PHE A CA 1
ATOM 658 C C . PHE A 1 83 ? 14.416 -20.559 4.196 1.00 93.06 83 PHE A C 1
ATOM 660 O O . PHE A 1 83 ? 13.865 -21.157 5.120 1.00 93.06 83 PHE A O 1
ATOM 667 N N . THR A 1 84 ? 14.310 -19.248 4.020 1.00 91.62 84 THR A N 1
ATOM 668 C CA . THR A 1 84 ? 13.412 -18.364 4.761 1.00 91.62 84 THR A CA 1
ATOM 669 C C . THR A 1 84 ? 12.447 -17.730 3.770 1.00 91.62 84 THR A C 1
ATOM 671 O O . THR A 1 84 ? 12.871 -17.321 2.691 1.00 91.62 84 THR A O 1
ATOM 674 N N . TYR A 1 85 ? 11.168 -17.624 4.125 1.00 91.56 85 TYR A N 1
ATOM 675 C CA . TYR A 1 85 ? 10.192 -16.905 3.312 1.00 91.56 85 TYR A CA 1
ATOM 676 C C . TYR A 1 85 ? 9.193 -16.123 4.162 1.00 91.56 85 TYR A C 1
ATOM 678 O O . TYR A 1 85 ? 9.041 -16.339 5.366 1.00 91.56 85 TYR A O 1
ATOM 686 N N . GLN A 1 86 ? 8.524 -15.190 3.497 1.00 92.25 86 GLN A N 1
ATOM 687 C CA . GLN A 1 86 ? 7.480 -14.336 4.040 1.00 92.25 86 GLN A CA 1
ATOM 688 C C . GLN A 1 86 ? 6.234 -14.517 3.176 1.00 92.25 86 GLN A C 1
ATOM 690 O O . GLN A 1 86 ? 6.319 -14.474 1.947 1.00 92.25 86 GLN A O 1
ATOM 695 N N . VAL A 1 87 ? 5.087 -14.754 3.808 1.00 90.62 87 VAL A N 1
ATOM 696 C CA . VAL A 1 87 ? 3.807 -14.893 3.102 1.00 90.62 87 VAL A CA 1
ATOM 697 C C . VAL A 1 87 ? 3.117 -13.544 3.062 1.00 90.62 87 VAL A C 1
ATOM 699 O O . VAL A 1 87 ? 3.030 -12.859 4.078 1.00 90.62 87 VAL A O 1
ATOM 702 N N . PHE A 1 88 ? 2.598 -13.182 1.892 1.00 94.44 88 PHE A N 1
ATOM 703 C CA . PHE A 1 88 ? 1.718 -12.033 1.771 1.00 94.44 88 PHE A CA 1
ATOM 704 C C . PHE A 1 88 ? 0.307 -12.393 2.249 1.00 94.44 88 PHE A C 1
ATOM 706 O O . PHE A 1 88 ? -0.381 -13.189 1.609 1.00 94.44 88 PHE A O 1
ATOM 713 N N . THR A 1 89 ? -0.131 -11.747 3.327 1.00 95.19 89 THR A N 1
ATOM 714 C CA . THR A 1 89 ? -1.519 -11.763 3.811 1.00 95.19 89 THR A CA 1
ATOM 715 C C . THR A 1 89 ? -2.015 -10.319 3.848 1.00 95.19 89 THR A C 1
ATOM 717 O O . THR A 1 89 ? -1.367 -9.509 4.505 1.00 95.19 89 THR A O 1
ATOM 720 N N . PRO A 1 90 ? -3.113 -9.949 3.163 1.00 95.88 90 PRO A N 1
ATOM 721 C CA . PRO A 1 90 ? -3.571 -8.560 3.083 1.00 95.88 90 PRO A CA 1
ATOM 722 C C . PRO A 1 90 ? -4.180 -8.094 4.418 1.00 95.88 90 PRO A C 1
ATOM 724 O O . PRO A 1 90 ? -5.399 -8.018 4.568 1.00 95.88 90 PRO A O 1
ATOM 727 N N . ASP A 1 91 ? -3.314 -7.802 5.390 1.00 96.50 91 ASP A N 1
ATOM 728 C CA . ASP A 1 91 ? -3.677 -7.413 6.752 1.00 96.50 91 ASP A CA 1
ATOM 729 C C . ASP A 1 91 ? -4.537 -6.151 6.753 1.00 96.50 91 ASP A C 1
ATOM 731 O O . ASP A 1 91 ? -5.535 -6.113 7.466 1.00 96.50 91 ASP A O 1
ATOM 735 N N . LEU A 1 92 ? -4.211 -5.166 5.909 1.00 97.00 92 LEU A N 1
ATOM 736 C CA . LEU A 1 92 ? -5.097 -4.051 5.572 1.00 97.00 92 LEU A CA 1
ATOM 737 C C . LEU A 1 92 ? -5.112 -3.839 4.050 1.00 97.00 92 LEU A C 1
ATOM 739 O O . LEU A 1 92 ? -4.093 -3.967 3.374 1.00 97.00 92 LEU A O 1
ATOM 743 N N . THR A 1 93 ? -6.263 -3.479 3.496 1.00 97.31 93 THR A N 1
ATOM 744 C CA . THR A 1 93 ? -6.444 -3.117 2.087 1.00 97.31 93 THR A CA 1
ATOM 745 C C . THR A 1 93 ? -7.158 -1.786 1.997 1.00 97.31 93 THR A C 1
ATOM 747 O O . THR A 1 93 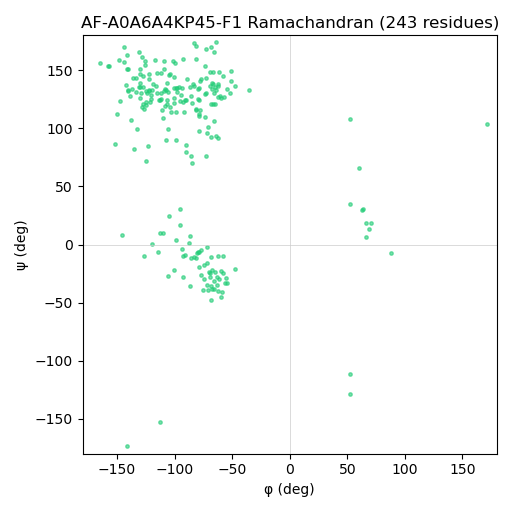? -8.296 -1.657 2.436 1.00 97.31 93 THR A O 1
ATOM 750 N N . ILE A 1 94 ? -6.485 -0.802 1.414 1.00 96.06 94 ILE A N 1
ATOM 751 C CA . ILE A 1 94 ? -6.962 0.570 1.282 1.00 96.06 94 ILE A CA 1
ATOM 752 C C . ILE A 1 94 ? -7.556 0.754 -0.113 1.00 96.06 94 ILE A C 1
ATOM 754 O O . ILE A 1 94 ? -6.931 0.422 -1.124 1.00 96.06 94 ILE A O 1
ATOM 758 N N . THR A 1 95 ? -8.755 1.325 -0.153 1.00 95.25 95 THR A N 1
ATOM 759 C CA . THR A 1 95 ? -9.530 1.640 -1.356 1.00 95.25 95 THR A CA 1
ATOM 760 C C . THR A 1 95 ? -10.300 2.947 -1.186 1.00 95.25 95 THR A C 1
ATOM 762 O O . THR A 1 95 ? -10.387 3.497 -0.087 1.00 95.25 95 THR A O 1
ATOM 765 N N . SER A 1 96 ? -10.867 3.441 -2.286 1.00 93.94 96 SER A N 1
ATOM 766 C CA . SER A 1 96 ? -11.931 4.446 -2.257 1.00 93.94 96 SER A CA 1
ATOM 767 C C . SER A 1 96 ? -13.284 3.735 -2.315 1.00 93.94 96 SER A C 1
ATOM 769 O O . SER A 1 96 ? -13.506 2.908 -3.202 1.00 93.94 96 SER A O 1
ATOM 771 N N . ALA A 1 97 ? -14.183 4.065 -1.388 1.00 90.12 97 ALA A N 1
ATOM 772 C CA . ALA A 1 97 ? -15.540 3.523 -1.332 1.00 90.12 97 ALA A CA 1
ATOM 773 C C . ALA A 1 97 ? -16.421 4.023 -2.491 1.00 90.12 97 ALA A C 1
ATOM 775 O O . ALA A 1 97 ? -17.341 3.330 -2.915 1.00 90.12 97 ALA A O 1
ATOM 776 N N . ASN A 1 98 ? -16.129 5.215 -3.018 1.00 89.44 98 ASN A N 1
ATOM 777 C CA . ASN A 1 98 ? -16.879 5.881 -4.082 1.00 89.44 98 ASN A CA 1
ATOM 778 C C . ASN A 1 98 ? -16.168 5.833 -5.451 1.00 89.44 98 ASN A C 1
ATOM 780 O O . ASN A 1 98 ? -16.405 6.672 -6.320 1.00 89.44 98 ASN A O 1
ATOM 784 N N . ASN A 1 99 ? -15.301 4.839 -5.662 1.00 88.44 99 ASN A N 1
ATOM 785 C CA . ASN A 1 99 ? -14.557 4.683 -6.907 1.00 88.44 99 ASN A CA 1
ATOM 786 C C . ASN A 1 99 ? -15.470 4.299 -8.086 1.00 88.44 99 ASN A C 1
ATOM 788 O O . ASN A 1 99 ? -16.090 3.236 -8.098 1.00 88.44 99 ASN A O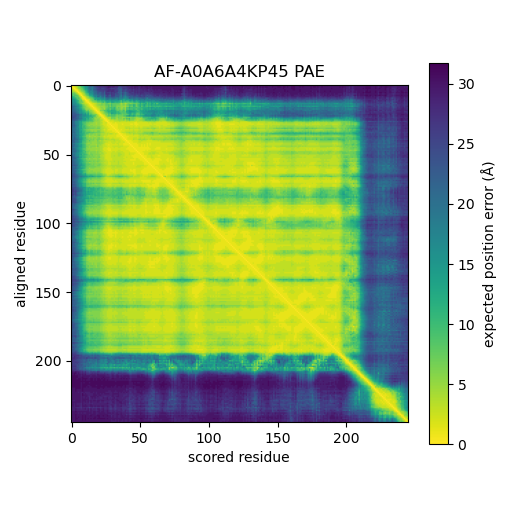 1
ATOM 792 N N . THR A 1 100 ? -15.486 5.139 -9.121 1.00 84.94 100 THR A N 1
ATOM 793 C CA . THR A 1 100 ? -16.292 4.941 -10.338 1.00 84.94 100 THR A CA 1
ATOM 794 C C . THR A 1 100 ? -15.694 3.932 -11.321 1.00 84.94 100 THR A C 1
ATOM 796 O O . THR A 1 100 ? -16.411 3.396 -12.164 1.00 84.94 100 THR A O 1
ATOM 799 N N . ASN A 1 101 ? -14.396 3.633 -11.217 1.00 90.06 101 ASN A N 1
ATOM 800 C CA . ASN A 1 101 ? -13.718 2.623 -12.022 1.00 90.06 101 ASN A CA 1
ATOM 801 C C . ASN A 1 101 ? -12.806 1.748 -11.139 1.00 90.06 101 ASN A C 1
ATOM 803 O O . ASN A 1 101 ? -11.587 1.956 -11.104 1.00 90.06 101 ASN A O 1
ATOM 807 N N . PRO A 1 102 ? -13.370 0.731 -10.463 1.00 87.56 102 PRO A N 1
ATOM 808 C CA . PRO A 1 102 ? -12.622 -0.144 -9.560 1.00 87.56 102 PRO A CA 1
ATOM 809 C C . PRO A 1 102 ? -11.619 -1.058 -10.275 1.00 87.56 102 PRO A C 1
ATOM 811 O O . PRO A 1 102 ? -10.806 -1.695 -9.613 1.00 87.56 102 PRO A O 1
ATOM 814 N N . SER A 1 103 ? -11.668 -1.135 -11.610 1.00 89.12 103 SER A N 1
ATOM 815 C CA . SER A 1 103 ? -10.773 -1.963 -12.425 1.00 89.12 103 SER A CA 1
ATOM 816 C C . SER A 1 103 ? -9.501 -1.243 -12.882 1.00 89.12 103 SER A C 1
ATOM 818 O O . SER A 1 103 ? -8.597 -1.881 -13.422 1.00 89.12 103 SER A O 1
ATOM 820 N N . SER A 1 104 ? -9.407 0.076 -12.669 1.00 92.06 104 SER A N 1
ATOM 821 C CA . SER A 1 104 ? -8.211 0.840 -13.031 1.00 92.06 104 SER A CA 1
ATOM 822 C C . SER A 1 104 ? -7.024 0.379 -12.205 1.00 92.06 104 SER A C 1
ATOM 824 O O . SER A 1 104 ? -7.141 0.247 -10.991 1.00 92.06 104 SER A O 1
ATOM 826 N N . THR A 1 105 ? -5.875 0.200 -12.847 1.00 92.56 105 THR A N 1
ATOM 827 C CA . THR A 1 105 ? -4.620 -0.132 -12.169 1.00 92.56 105 THR A CA 1
ATOM 828 C C . THR A 1 105 ? -3.927 1.115 -11.627 1.00 92.56 105 THR A C 1
ATOM 830 O O . THR A 1 105 ? -4.331 2.246 -11.918 1.00 92.56 105 THR A O 1
ATOM 833 N N . HIS A 1 106 ? -2.850 0.904 -10.874 1.00 95.88 106 HIS A N 1
ATOM 834 C CA . HIS A 1 106 ? -1.957 1.965 -10.425 1.00 95.88 106 HIS A CA 1
ATOM 835 C C . HIS A 1 106 ? -1.073 2.522 -11.546 1.00 95.88 106 HIS A C 1
ATOM 837 O O . HIS A 1 106 ? -0.947 1.942 -12.627 1.00 95.88 106 HIS A O 1
ATOM 843 N N . VAL A 1 107 ? -0.424 3.643 -11.239 1.00 96.75 107 VAL A N 1
ATOM 844 C CA . VAL A 1 107 ? 0.613 4.301 -12.033 1.00 96.75 107 VAL A CA 1
ATOM 845 C C . VAL A 1 107 ? 1.746 4.748 -11.103 1.00 96.75 107 VAL A C 1
ATOM 847 O O . VAL A 1 107 ? 1.509 5.354 -10.064 1.00 96.75 107 VAL A O 1
ATOM 850 N N . VAL A 1 108 ? 2.991 4.481 -11.479 1.00 97.38 108 VAL A N 1
ATOM 851 C CA . VAL A 1 108 ? 4.205 5.049 -10.894 1.00 97.38 108 VAL A CA 1
ATOM 852 C C . VAL A 1 108 ? 4.399 6.458 -11.450 1.00 97.38 108 VAL A C 1
ATOM 854 O O . VAL A 1 108 ? 4.686 6.633 -12.639 1.00 97.38 108 VAL A O 1
ATOM 857 N N . SER A 1 109 ? 4.254 7.470 -10.599 1.00 96.94 109 SER A N 1
ATOM 858 C CA . SER A 1 109 ? 4.412 8.878 -10.990 1.00 96.94 109 SER A CA 1
ATOM 859 C C . SER A 1 109 ? 5.756 9.479 -10.603 1.00 96.94 109 SER A C 1
ATOM 861 O O . SER A 1 109 ? 6.197 10.437 -11.233 1.00 96.94 109 SER A O 1
ATOM 863 N N . SER A 1 110 ? 6.443 8.901 -9.619 1.00 97.44 110 SER A N 1
ATOM 864 C CA . SER A 1 110 ? 7.786 9.313 -9.212 1.00 97.44 110 SER A CA 1
ATOM 865 C C . SER A 1 110 ? 8.505 8.178 -8.488 1.00 97.44 110 SER A C 1
ATOM 867 O O . SER A 1 110 ? 7.865 7.322 -7.872 1.00 97.44 110 SER A O 1
ATOM 869 N N . PHE A 1 111 ? 9.834 8.178 -8.543 1.00 97.00 111 PHE A N 1
ATOM 870 C CA . PHE A 1 111 ? 10.688 7.247 -7.814 1.00 97.00 111 PHE A CA 1
ATOM 871 C C . PHE A 1 111 ? 12.021 7.904 -7.430 1.00 97.00 111 PHE A C 1
ATOM 873 O O . PHE A 1 111 ? 12.455 8.883 -8.036 1.00 97.00 111 PHE A O 1
ATOM 880 N N . SER A 1 112 ? 12.677 7.333 -6.426 1.00 95.88 112 SER A N 1
ATOM 881 C CA . SER A 1 112 ? 14.059 7.606 -6.028 1.00 95.88 112 SER A CA 1
ATOM 882 C C . SER A 1 112 ? 14.733 6.295 -5.608 1.00 95.88 112 SER A C 1
ATOM 884 O O . SER A 1 112 ? 14.135 5.225 -5.726 1.00 95.88 112 SER A O 1
ATOM 886 N N . ASP A 1 113 ? 15.958 6.358 -5.083 1.00 94.88 113 ASP A N 1
ATOM 887 C CA . ASP A 1 113 ? 16.699 5.168 -4.638 1.00 94.88 113 ASP A CA 1
ATOM 888 C C . ASP A 1 113 ? 15.934 4.331 -3.596 1.00 94.88 113 ASP A C 1
ATOM 890 O O . ASP A 1 113 ? 16.051 3.104 -3.570 1.00 94.88 113 ASP A O 1
ATOM 894 N N . LEU A 1 114 ? 15.134 4.986 -2.746 1.00 96.38 114 LEU A N 1
ATOM 895 C CA . LEU A 1 114 ? 14.375 4.347 -1.661 1.00 96.38 114 LEU A CA 1
ATOM 896 C C . LEU A 1 114 ? 12.877 4.673 -1.675 1.00 96.38 114 LEU A C 1
ATOM 898 O O . LEU A 1 114 ? 12.127 4.073 -0.906 1.00 96.38 114 LEU A O 1
ATOM 902 N N . GLY A 1 115 ? 12.438 5.623 -2.502 1.00 97.19 115 GLY A N 1
ATOM 903 C CA . GLY A 1 115 ? 11.065 6.117 -2.539 1.00 97.19 115 GLY A CA 1
ATOM 904 C C . GLY A 1 115 ? 10.328 5.735 -3.819 1.00 97.19 115 GLY A C 1
ATOM 905 O O . GLY A 1 115 ? 10.915 5.679 -4.897 1.00 97.19 115 GLY A O 1
ATOM 906 N N . LEU A 1 116 ? 9.021 5.526 -3.706 1.00 97.81 116 LEU A N 1
ATOM 907 C CA . LEU A 1 116 ? 8.111 5.298 -4.822 1.00 97.81 116 LEU A CA 1
ATOM 908 C C . LEU A 1 116 ? 6.792 6.025 -4.566 1.00 97.81 116 LEU A C 1
ATOM 910 O O . LEU A 1 116 ? 6.213 5.908 -3.488 1.00 97.81 116 LEU A O 1
ATOM 914 N N . THR A 1 117 ? 6.297 6.744 -5.570 1.00 98.06 117 THR A N 1
ATOM 915 C CA . THR A 1 117 ? 4.941 7.304 -5.560 1.00 98.06 117 THR A CA 1
ATOM 916 C C . THR A 1 117 ? 4.047 6.473 -6.472 1.00 98.06 117 THR A C 1
ATOM 918 O O . THR A 1 117 ? 4.301 6.385 -7.676 1.00 98.06 117 THR A O 1
ATOM 921 N N . LEU A 1 118 ? 3.013 5.863 -5.888 1.00 97.38 118 LEU A N 1
ATOM 922 C CA . LEU A 1 118 ? 1.980 5.110 -6.595 1.00 97.38 118 LEU A CA 1
ATOM 923 C C . LEU A 1 118 ? 0.671 5.891 -6.589 1.00 97.38 118 LEU A C 1
ATOM 925 O O . LEU A 1 118 ? 0.090 6.134 -5.536 1.00 97.38 118 LEU A O 1
ATOM 929 N N . ASP A 1 119 ? 0.183 6.227 -7.770 1.00 96.50 119 ASP A N 1
ATOM 930 C CA . ASP A 1 119 ? -1.128 6.820 -7.978 1.00 96.50 119 ASP A CA 1
ATOM 931 C C . ASP A 1 119 ? -2.138 5.738 -8.345 1.00 96.50 119 ASP A C 1
ATOM 933 O O . ASP A 1 119 ? -1.858 4.882 -9.182 1.00 96.50 119 ASP A O 1
ATOM 937 N N . LEU A 1 120 ? -3.325 5.791 -7.747 1.00 95.44 120 LEU A N 1
ATOM 938 C CA . LEU A 1 120 ? -4.505 5.032 -8.144 1.00 95.44 120 LEU A CA 1
ATOM 939 C C . LEU A 1 120 ? -5.495 6.018 -8.791 1.00 95.44 120 LEU A C 1
ATOM 941 O O . LEU A 1 120 ? -6.301 6.638 -8.091 1.00 95.44 120 LEU A O 1
ATOM 945 N N . PRO A 1 121 ? -5.430 6.230 -10.120 1.00 91.88 121 PRO A N 1
ATOM 946 C CA . PRO A 1 121 ? -6.059 7.392 -10.748 1.00 91.88 121 PRO A CA 1
ATOM 947 C C . PRO A 1 121 ? -7.583 7.431 -10.613 1.00 91.88 121 PRO A C 1
ATOM 949 O O . PRO A 1 121 ? -8.150 8.508 -10.462 1.00 91.88 121 PRO A O 1
ATOM 952 N N . SER A 1 122 ? -8.253 6.275 -10.642 1.00 90.88 122 SER A N 1
ATOM 953 C CA . SER A 1 122 ? -9.716 6.209 -10.526 1.00 90.88 122 SER A CA 1
ATOM 954 C C . SER A 1 122 ? -10.236 6.392 -9.103 1.00 90.88 122 SER A C 1
ATOM 956 O O . SER A 1 122 ? -11.366 6.838 -8.927 1.00 90.88 122 SER A O 1
ATOM 958 N N . SER A 1 123 ? -9.428 6.069 -8.089 1.00 90.56 123 SER A N 1
ATOM 959 C CA . SER A 1 123 ? -9.807 6.205 -6.680 1.00 90.56 123 SER A CA 1
ATOM 960 C C . SER A 1 123 ? -9.396 7.545 -6.075 1.00 90.56 123 SER A C 1
ATOM 962 O O . SER A 1 123 ? -9.792 7.844 -4.952 1.00 90.56 123 SER A O 1
ATOM 964 N N . GLY A 1 124 ? -8.585 8.343 -6.779 1.00 91.94 124 GLY A N 1
ATOM 965 C CA . GLY A 1 124 ? -8.057 9.604 -6.257 1.00 91.94 124 GLY A CA 1
ATOM 966 C C . GLY A 1 124 ? -7.100 9.418 -5.074 1.00 91.94 124 GLY A C 1
ATOM 967 O O . GLY A 1 124 ? -6.877 10.372 -4.324 1.00 91.94 124 GLY A O 1
ATOM 968 N N . LEU A 1 125 ? -6.556 8.208 -4.899 1.00 94.88 125 LEU A N 1
ATOM 969 C CA . LEU A 1 125 ? -5.602 7.864 -3.847 1.00 94.88 125 LEU A CA 1
ATOM 970 C C . LEU A 1 125 ? -4.173 7.883 -4.391 1.00 94.88 125 LEU A C 1
ATOM 972 O O . LEU A 1 125 ? -3.884 7.308 -5.440 1.00 94.88 125 LEU A O 1
ATOM 976 N N . ARG A 1 126 ? -3.263 8.488 -3.634 1.00 96.56 126 ARG A N 1
ATOM 977 C CA . ARG A 1 126 ? -1.819 8.501 -3.886 1.00 96.56 126 ARG A CA 1
ATOM 978 C C . ARG A 1 126 ? -1.092 7.917 -2.691 1.00 96.56 126 ARG A C 1
ATOM 980 O O . ARG A 1 126 ? -1.353 8.322 -1.565 1.00 96.56 126 ARG A O 1
ATOM 987 N N . PHE A 1 127 ? -0.149 7.017 -2.922 1.00 97.31 127 PHE A N 1
ATOM 988 C CA . PHE A 1 127 ? 0.654 6.379 -1.886 1.00 97.31 127 PHE A CA 1
ATOM 989 C C . PHE A 1 127 ? 2.120 6.750 -2.039 1.00 97.31 127 PHE A C 1
ATOM 991 O O . PHE A 1 127 ? 2.669 6.713 -3.140 1.00 97.31 127 PHE A O 1
ATOM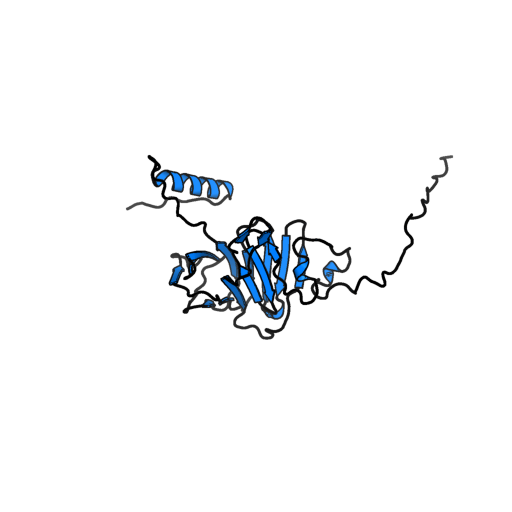 998 N N . PHE A 1 128 ? 2.756 7.050 -0.914 1.00 97.12 128 PHE A N 1
ATOM 999 C CA . PHE A 1 128 ? 4.188 7.282 -0.822 1.00 97.12 128 PHE A CA 1
ATOM 1000 C C . PHE A 1 128 ? 4.801 6.110 -0.070 1.00 97.12 128 PHE A C 1
ATOM 1002 O O . PHE A 1 128 ? 4.587 5.934 1.131 1.00 97.12 128 PHE A O 1
ATOM 1009 N N . LEU A 1 129 ? 5.528 5.277 -0.805 1.00 97.25 129 LEU A N 1
ATOM 1010 C CA . LEU A 1 129 ? 6.215 4.115 -0.273 1.00 97.25 129 LEU A CA 1
ATOM 1011 C C . LEU A 1 129 ? 7.683 4.473 -0.098 1.00 97.25 129 LEU A C 1
ATOM 1013 O O . LEU A 1 129 ? 8.334 4.900 -1.049 1.00 97.25 129 LEU A O 1
ATOM 1017 N N . VAL A 1 130 ? 8.214 4.278 1.103 1.00 96.88 130 VAL A N 1
ATOM 1018 C CA . VAL A 1 130 ? 9.637 4.472 1.380 1.00 96.88 130 VAL A CA 1
ATOM 1019 C C . VAL A 1 130 ? 10.175 3.188 1.982 1.00 96.88 130 VAL A C 1
ATOM 1021 O O . VAL A 1 130 ? 9.706 2.730 3.023 1.00 96.88 130 VAL A O 1
ATOM 1024 N N . ARG A 1 131 ? 11.157 2.578 1.323 1.00 95.69 131 ARG A N 1
ATOM 1025 C CA . ARG A 1 131 ? 11.778 1.345 1.804 1.00 95.69 131 ARG A CA 1
ATOM 1026 C C . ARG A 1 131 ? 12.451 1.589 3.154 1.00 95.69 131 ARG A C 1
ATOM 1028 O O . ARG A 1 131 ? 13.285 2.478 3.280 1.00 95.69 131 ARG A O 1
ATOM 1035 N N . GLY A 1 132 ? 12.110 0.770 4.145 1.00 94.56 132 GLY A N 1
ATOM 1036 C CA . GLY A 1 132 ? 12.584 0.905 5.524 1.00 94.56 132 GLY A CA 1
ATOM 1037 C C . GLY A 1 132 ? 11.718 1.826 6.386 1.00 94.56 132 GLY A C 1
ATOM 1038 O O . GLY A 1 132 ? 11.929 1.879 7.596 1.00 94.56 132 GLY A O 1
ATOM 1039 N N . SER A 1 133 ? 10.738 2.526 5.804 1.00 94.06 133 SER A N 1
ATOM 1040 C CA . SER A 1 133 ? 9.802 3.342 6.572 1.00 94.06 133 SER A CA 1
ATOM 1041 C C . SER A 1 133 ? 8.812 2.449 7.314 1.00 94.06 133 SER A C 1
ATOM 1043 O O . SER A 1 133 ? 8.155 1.608 6.696 1.00 94.06 133 SER A O 1
ATOM 1045 N N . PRO A 1 134 ? 8.622 2.657 8.625 1.00 92.56 134 PRO A N 1
ATOM 1046 C CA . PRO A 1 134 ? 7.585 1.960 9.365 1.00 92.56 134 PRO A CA 1
ATOM 1047 C C . PRO A 1 134 ? 6.194 2.557 9.088 1.00 92.56 134 PRO A C 1
ATOM 1049 O O . PRO A 1 134 ? 5.197 1.999 9.538 1.00 92.56 134 PRO A O 1
ATOM 1052 N N . TYR A 1 135 ? 6.108 3.650 8.323 1.00 92.12 135 TYR A N 1
ATOM 1053 C CA . TYR A 1 135 ? 4.860 4.291 7.930 1.00 92.12 135 TYR A CA 1
ATOM 1054 C C . TYR A 1 135 ? 4.547 4.060 6.453 1.00 92.12 135 TYR A C 1
ATOM 1056 O O . TYR A 1 135 ? 5.398 4.294 5.590 1.00 92.12 135 TYR A O 1
ATOM 1064 N N . LEU A 1 136 ? 3.299 3.686 6.174 1.00 93.94 136 LEU A N 1
ATOM 1065 C CA . LEU A 1 136 ? 2.684 3.854 4.859 1.00 93.94 136 LEU A CA 1
ATOM 1066 C C . LEU A 1 136 ? 1.932 5.181 4.833 1.00 93.94 136 LEU A C 1
ATOM 1068 O O . LEU A 1 136 ? 1.012 5.354 5.631 1.00 93.94 136 LEU A O 1
ATOM 1072 N N . THR A 1 137 ? 2.270 6.062 3.896 1.00 95.31 137 THR A N 1
ATOM 1073 C CA . THR A 1 137 ? 1.601 7.356 3.738 1.00 95.31 137 THR A CA 1
ATOM 1074 C C . THR A 1 137 ? 0.680 7.339 2.524 1.00 95.31 137 THR A C 1
ATOM 1076 O O . THR A 1 137 ? 1.097 6.965 1.427 1.00 95.31 137 THR A O 1
ATOM 1079 N N . CYS A 1 138 ? -0.561 7.786 2.697 1.00 94.75 138 CYS A N 1
ATOM 1080 C CA . CYS A 1 138 ? -1.531 7.933 1.618 1.00 94.75 138 CYS A CA 1
ATOM 1081 C C . CYS A 1 138 ? -2.177 9.318 1.648 1.00 94.75 138 CYS A C 1
ATOM 1083 O O . CYS A 1 138 ? -2.501 9.823 2.719 1.00 94.75 138 CYS A O 1
ATOM 1085 N N . VAL A 1 139 ? -2.365 9.912 0.474 1.00 93.75 139 VAL A N 1
ATOM 1086 C CA . VAL A 1 139 ? -3.131 11.137 0.256 1.00 93.75 139 VAL A CA 1
ATOM 1087 C C . VAL A 1 139 ? -4.379 10.790 -0.538 1.00 93.75 139 VAL A C 1
ATOM 1089 O O . VAL A 1 139 ? -4.289 10.236 -1.634 1.00 93.75 139 VAL A O 1
ATOM 1092 N N . ALA A 1 140 ? -5.533 11.155 0.003 1.00 91.44 140 ALA A N 1
ATOM 1093 C CA . ALA A 1 140 ? -6.811 11.105 -0.682 1.00 91.44 140 ALA A CA 1
ATOM 1094 C C . ALA A 1 140 ? -7.169 12.484 -1.243 1.00 91.44 140 ALA A C 1
ATOM 1096 O O . ALA A 1 140 ? -7.015 13.499 -0.557 1.00 91.44 140 ALA A O 1
ATOM 1097 N N . SER A 1 141 ? -7.632 12.504 -2.492 1.00 87.56 141 SER A N 1
ATOM 1098 C CA . SER A 1 141 ? -8.126 13.714 -3.154 1.00 87.56 141 SER A CA 1
ATOM 1099 C C . SER A 1 141 ? -9.438 14.216 -2.530 1.00 87.56 141 SER A C 1
ATOM 1101 O O . SER A 1 141 ? -10.060 13.511 -1.736 1.00 87.56 141 SER A O 1
ATOM 1103 N N . SER A 1 142 ? -9.895 15.418 -2.902 1.00 77.62 142 SER A N 1
ATOM 1104 C CA . SER A 1 142 ? -11.225 15.920 -2.515 1.00 77.62 142 SER A CA 1
ATOM 1105 C C . SER A 1 142 ? -12.292 14.892 -2.839 1.00 77.62 142 SER A C 1
ATOM 1107 O O . SER A 1 142 ? -12.274 14.323 -3.932 1.00 77.62 142 SER A O 1
ATOM 1109 N N . ASN A 1 143 ? -13.271 14.762 -1.949 1.00 83.94 143 ASN A N 1
ATOM 1110 C CA . ASN A 1 143 ? -14.455 13.939 -2.162 1.00 83.94 143 ASN A CA 1
ATOM 1111 C C . ASN A 1 143 ? -14.136 12.449 -2.328 1.00 83.94 143 ASN A C 1
ATOM 1113 O O . ASN A 1 143 ? -14.847 11.739 -3.028 1.00 83.94 143 ASN A O 1
ATOM 1117 N N . VAL A 1 144 ? -13.059 11.960 -1.712 1.00 89.69 144 VAL A N 1
ATOM 1118 C CA . VAL A 1 144 ? -12.775 10.526 -1.642 1.00 89.69 144 VAL A CA 1
ATOM 1119 C C . VAL A 1 144 ? -13.198 10.014 -0.271 1.00 89.69 144 VAL A C 1
ATOM 1121 O O . VAL A 1 144 ? -12.710 10.482 0.757 1.00 89.69 144 VAL A O 1
ATOM 1124 N N . SER A 1 145 ? -14.100 9.034 -0.256 1.00 91.56 145 SER A N 1
ATOM 1125 C CA . SER A 1 145 ? -14.391 8.242 0.941 1.00 91.56 145 SER A CA 1
ATOM 1126 C C . SER A 1 145 ? -13.392 7.100 1.030 1.00 91.56 145 SER A C 1
ATOM 1128 O O . SER A 1 145 ? -13.305 6.280 0.115 1.00 91.56 145 SER A O 1
ATOM 1130 N N . ILE A 1 146 ? -12.637 7.025 2.121 1.00 92.50 146 ILE A N 1
ATOM 1131 C CA . ILE A 1 146 ? -11.649 5.967 2.328 1.00 92.50 146 ILE A CA 1
ATOM 1132 C C . ILE A 1 146 ? -12.352 4.730 2.877 1.00 92.50 146 ILE A C 1
ATOM 1134 O O . ILE A 1 146 ? -13.169 4.816 3.792 1.00 92.50 146 ILE A O 1
ATOM 1138 N N . ALA A 1 147 ? -11.994 3.572 2.331 1.00 94.69 147 ALA A N 1
ATOM 1139 C CA . ALA A 1 147 ? -12.368 2.270 2.857 1.00 94.69 147 ALA A CA 1
ATOM 1140 C C . ALA A 1 147 ? -11.111 1.433 3.103 1.00 94.69 147 ALA A C 1
ATOM 1142 O O . ALA A 1 147 ? -10.318 1.188 2.188 1.00 94.69 147 ALA A O 1
ATOM 1143 N N . ILE A 1 148 ? -10.942 0.987 4.344 1.00 96.31 148 ILE A N 1
ATOM 1144 C CA . ILE A 1 148 ? -9.889 0.071 4.772 1.00 96.31 148 ILE A CA 1
ATOM 1145 C C . ILE A 1 148 ? -10.565 -1.250 5.123 1.00 96.31 148 ILE A C 1
ATOM 1147 O O . ILE A 1 148 ? -11.353 -1.310 6.057 1.00 96.31 148 ILE A O 1
ATOM 1151 N N . SER A 1 149 ? -10.264 -2.309 4.385 1.00 97.19 149 SER A N 1
ATOM 1152 C CA . SER A 1 149 ? -10.759 -3.662 4.660 1.00 97.19 149 SER A CA 1
ATOM 1153 C C . SER A 1 149 ? -9.635 -4.560 5.160 1.00 97.19 149 SER A C 1
ATOM 1155 O O . SER A 1 149 ? -8.457 -4.292 4.926 1.00 97.19 149 SER A O 1
ATOM 1157 N N . THR A 1 150 ? -9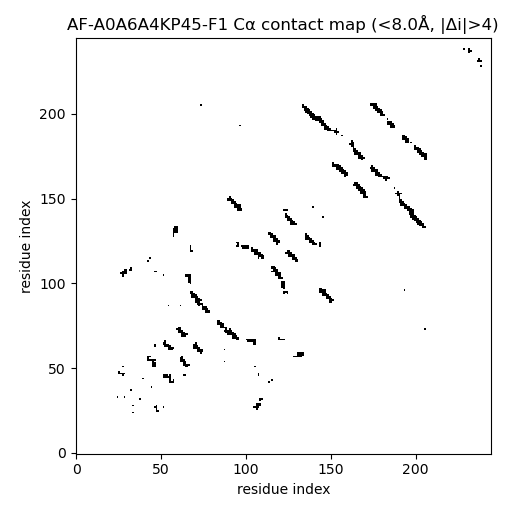.987 -5.632 5.854 1.00 97.50 150 THR A N 1
ATOM 1158 C CA . THR A 1 150 ? -9.041 -6.624 6.361 1.00 97.50 150 THR A CA 1
ATOM 1159 C C . THR A 1 150 ? -9.624 -8.027 6.229 1.00 97.50 150 THR A C 1
ATOM 1161 O O . THR A 1 150 ? -10.837 -8.215 6.253 1.00 97.50 150 THR A O 1
ATOM 1164 N N . VAL A 1 151 ? -8.756 -9.028 6.070 1.00 97.25 151 VAL A N 1
ATOM 1165 C CA . VAL A 1 151 ? -9.148 -10.449 6.141 1.00 97.25 151 VAL A CA 1
ATOM 1166 C C . VAL A 1 151 ? -9.282 -10.950 7.584 1.00 97.25 151 VAL A C 1
ATOM 1168 O O . VAL A 1 151 ? -9.724 -12.075 7.810 1.00 97.25 151 VAL A O 1
ATOM 1171 N N . HIS A 1 152 ? -8.892 -10.122 8.554 1.00 96.94 152 HIS A N 1
ATOM 1172 C CA . HIS A 1 152 ? -8.940 -10.400 9.986 1.00 96.94 152 HIS A CA 1
ATOM 1173 C C . HIS A 1 152 ? -10.165 -9.734 10.614 1.00 96.94 152 HIS A C 1
ATOM 1175 O O . HIS A 1 152 ? -10.673 -8.740 10.105 1.00 96.94 152 HIS A O 1
ATOM 1181 N N . ALA A 1 153 ? -10.635 -10.246 11.749 1.00 97.81 153 ALA A N 1
ATOM 1182 C CA . ALA A 1 153 ? -11.692 -9.567 12.495 1.00 97.81 153 ALA A CA 1
ATOM 1183 C C . ALA A 1 153 ? -11.107 -8.397 13.302 1.00 97.81 153 ALA A C 1
ATOM 1185 O O . ALA A 1 153 ? -10.088 -8.553 13.982 1.00 97.81 153 ALA A O 1
ATOM 1186 N N . ILE A 1 154 ? -11.771 -7.244 13.263 1.00 98.06 154 ILE A N 1
ATOM 1187 C CA . ILE A 1 154 ? -11.462 -6.069 14.077 1.00 98.06 154 ILE A CA 1
ATOM 1188 C C . ILE A 1 154 ? -12.040 -6.303 15.473 1.00 98.06 154 ILE A C 1
ATOM 1190 O O . ILE A 1 154 ? -13.253 -6.316 15.669 1.00 98.06 154 ILE A O 1
ATOM 1194 N N . LEU A 1 155 ? -11.163 -6.499 16.456 1.00 98.00 155 LEU A N 1
ATOM 1195 C CA . LEU A 1 155 ? -11.549 -6.719 17.852 1.00 98.00 155 LEU A CA 1
ATOM 1196 C C . LEU A 1 155 ? -11.727 -5.408 18.614 1.00 98.00 155 LEU A C 1
ATOM 1198 O O . LEU A 1 155 ? -12.570 -5.313 19.502 1.00 98.00 155 LEU A O 1
ATOM 1202 N N . GLN A 1 156 ? -10.900 -4.408 18.302 1.00 97.12 156 GLN A N 1
ATOM 1203 C CA . GLN A 1 156 ? -10.965 -3.085 18.918 1.00 97.12 156 GLN A CA 1
ATOM 1204 C C . GLN A 1 156 ? -10.660 -2.006 17.886 1.00 97.12 156 GLN A C 1
ATOM 1206 O O . GLN A 1 156 ? -9.696 -2.124 17.127 1.00 97.12 156 GLN A O 1
ATOM 1211 N N . PHE A 1 157 ? -11.446 -0.934 17.921 1.00 96.94 157 PHE A N 1
ATOM 1212 C CA . PHE A 1 157 ? -11.270 0.258 17.105 1.00 96.94 157 PHE A CA 1
ATOM 1213 C C . PHE A 1 157 ? -11.522 1.485 17.981 1.00 96.94 157 PHE A C 1
ATOM 1215 O O . PHE A 1 157 ? -12.652 1.741 18.382 1.00 96.94 157 PHE A O 1
ATOM 1222 N N . ASN A 1 158 ? -10.457 2.203 18.338 1.00 96.62 158 ASN A N 1
ATOM 1223 C CA . ASN A 1 158 ? -10.532 3.317 19.286 1.00 96.62 158 ASN A CA 1
ATOM 1224 C C . ASN A 1 158 ? -9.950 4.586 18.669 1.00 96.62 158 ASN A C 1
ATOM 1226 O O . ASN A 1 158 ? -8.829 4.541 18.159 1.00 96.62 158 ASN A O 1
ATOM 1230 N N . SER A 1 159 ? -10.665 5.706 18.772 1.00 96.69 159 SER A N 1
ATOM 1231 C CA . SER A 1 159 ? -10.154 7.031 18.417 1.00 96.69 159 SER A CA 1
ATOM 1232 C C . SER A 1 159 ? -9.554 7.750 19.627 1.00 96.69 159 SER A C 1
ATOM 1234 O O . SER A 1 159 ? -9.839 7.423 20.782 1.00 96.69 159 SER A O 1
ATOM 1236 N N . ASN A 1 160 ? -8.700 8.740 19.372 1.00 95.56 160 ASN A N 1
ATOM 1237 C CA . ASN A 1 160 ? -8.363 9.753 20.367 1.00 95.56 160 ASN A CA 1
ATOM 1238 C C . ASN A 1 160 ? -9.446 10.847 20.428 1.00 95.56 160 ASN A C 1
ATOM 1240 O O . ASN A 1 160 ? -10.311 10.934 19.562 1.00 95.56 160 ASN A O 1
ATOM 1244 N N . SER A 1 161 ? -9.363 11.730 21.426 1.00 95.56 161 SER A N 1
ATOM 1245 C CA . SER A 1 161 ? -10.342 12.810 21.634 1.00 95.56 161 SER A CA 1
ATOM 1246 C C . SER A 1 161 ? -10.468 13.796 20.467 1.00 95.56 161 SER A C 1
ATOM 1248 O O . SER A 1 161 ? -11.493 14.458 20.347 1.00 95.56 161 SER A O 1
ATOM 1250 N N . SER A 1 162 ? -9.444 13.908 19.616 1.00 94.62 162 SER A N 1
ATOM 1251 C CA . SER A 1 162 ? -9.437 14.801 18.454 1.00 94.62 162 SER A CA 1
ATOM 1252 C C . SER A 1 162 ? -9.771 14.111 17.130 1.00 94.62 162 SER A C 1
ATOM 1254 O O . SER A 1 162 ? -9.685 14.768 16.098 1.00 94.62 162 SER A O 1
ATOM 1256 N N . ASN A 1 163 ? -10.108 12.814 17.122 1.00 94.62 163 ASN A N 1
ATOM 1257 C CA . ASN A 1 163 ? -10.389 12.041 15.902 1.00 94.62 163 ASN A CA 1
ATOM 1258 C C . ASN A 1 163 ? -9.275 12.136 14.836 1.00 94.62 163 ASN A C 1
ATOM 1260 O O . ASN A 1 163 ? -9.534 12.148 13.635 1.00 94.62 163 ASN A O 1
ATOM 1264 N N . THR A 1 164 ? -8.016 12.213 15.281 1.00 94.56 164 THR A N 1
ATOM 1265 C CA . THR A 1 164 ? -6.821 12.262 14.414 1.00 94.56 164 THR A CA 1
ATOM 1266 C C . THR A 1 164 ? -5.913 11.042 14.541 1.00 94.56 164 THR A C 1
ATOM 1268 O O . THR A 1 164 ? -4.936 10.900 13.804 1.00 94.56 164 THR A O 1
ATOM 1271 N N . LYS A 1 165 ? -6.207 10.154 15.492 1.00 95.25 165 LYS A N 1
ATOM 1272 C CA . LYS A 1 165 ? -5.482 8.908 15.730 1.00 95.25 165 LYS A CA 1
ATOM 1273 C C . LYS A 1 165 ? -6.479 7.803 16.035 1.00 95.25 165 LYS A C 1
ATOM 1275 O O . LYS A 1 165 ? -7.270 7.935 16.964 1.00 95.25 165 LYS A O 1
ATOM 1280 N N . TYR A 1 166 ? -6.370 6.694 15.315 1.00 95.81 166 TYR A N 1
ATOM 1281 C CA . TYR A 1 166 ? -7.173 5.494 15.512 1.00 95.81 166 TYR A CA 1
ATOM 1282 C C . TYR A 1 166 ? -6.267 4.302 15.777 1.00 95.81 166 TYR A C 1
ATOM 1284 O O . TYR A 1 166 ? -5.298 4.082 15.055 1.00 95.81 166 TYR A O 1
ATOM 1292 N N . THR A 1 167 ? -6.572 3.525 16.810 1.00 96.44 167 THR A N 1
ATOM 1293 C CA . THR A 1 167 ? -5.876 2.271 17.116 1.00 96.44 167 THR A CA 1
ATOM 1294 C C . THR A 1 167 ? -6.781 1.100 16.768 1.00 96.44 167 THR A C 1
ATOM 1296 O O . THR A 1 167 ? -7.898 1.007 17.276 1.00 96.44 167 THR A O 1
ATOM 1299 N N . ILE A 1 168 ? -6.277 0.204 15.925 1.00 96.25 168 ILE A N 1
ATOM 1300 C CA . ILE A 1 168 ? -6.978 -0.965 15.394 1.00 96.25 168 ILE A CA 1
ATOM 1301 C C . ILE A 1 168 ? -6.298 -2.207 15.968 1.00 96.25 168 ILE A C 1
ATOM 1303 O O . ILE A 1 168 ? -5.092 -2.378 15.796 1.00 96.25 168 ILE A O 1
ATOM 1307 N N . THR A 1 169 ? -7.047 -3.078 16.636 1.00 97.06 169 THR A N 1
ATOM 1308 C CA . THR A 1 169 ? -6.548 -4.384 17.096 1.00 97.06 169 THR A CA 1
ATOM 1309 C C . THR A 1 169 ? -7.278 -5.485 16.346 1.00 97.06 169 THR A C 1
ATOM 1311 O O . THR A 1 169 ? -8.508 -5.535 16.368 1.00 97.06 169 THR A O 1
ATOM 1314 N N . LEU A 1 170 ? -6.519 -6.354 15.685 1.00 96.69 170 LEU A N 1
ATOM 1315 C CA . LEU A 1 170 ? -7.023 -7.446 14.857 1.00 96.69 170 LEU A CA 1
ATOM 1316 C C . LEU A 1 170 ? -6.955 -8.786 15.606 1.00 96.69 170 LEU A C 1
ATOM 1318 O O . LEU A 1 170 ? -6.160 -8.960 16.532 1.00 96.69 170 LEU A O 1
ATOM 1322 N N . ASN A 1 171 ? -7.759 -9.765 15.187 1.00 96.44 171 ASN A N 1
ATOM 1323 C CA . ASN A 1 171 ? -7.806 -11.101 15.800 1.00 96.44 171 ASN A CA 1
ATOM 1324 C C . ASN A 1 171 ? -6.580 -11.992 15.520 1.00 96.44 171 ASN A C 1
ATOM 1326 O O . ASN A 1 171 ? -6.498 -13.097 16.048 1.00 96.44 171 ASN A O 1
ATOM 1330 N N . ASN A 1 172 ? -5.619 -11.511 14.734 1.00 93.56 172 ASN A N 1
ATOM 1331 C CA . ASN A 1 172 ? -4.309 -12.129 14.527 1.00 93.56 172 ASN A CA 1
ATOM 1332 C C . ASN A 1 172 ? -3.220 -11.543 15.452 1.00 93.56 172 ASN A C 1
ATOM 1334 O O . ASN A 1 172 ? -2.031 -11.692 15.173 1.00 93.56 172 ASN A O 1
ATOM 1338 N N . ASN A 1 173 ? -3.623 -10.850 16.524 1.00 92.69 173 ASN A N 1
ATOM 1339 C CA . ASN A 1 173 ? -2.768 -10.139 17.483 1.00 92.69 173 ASN A CA 1
ATOM 1340 C C . ASN A 1 173 ? -2.007 -8.931 16.914 1.00 92.69 173 ASN A C 1
ATOM 1342 O O . ASN A 1 173 ? -1.208 -8.325 17.622 1.00 92.69 173 ASN A O 1
ATOM 1346 N N . GLN A 1 174 ? -2.250 -8.524 15.666 1.00 93.50 174 GLN A N 1
ATOM 1347 C CA . GLN A 1 174 ? -1.648 -7.301 15.149 1.00 93.50 174 GLN A CA 1
ATOM 1348 C C . GLN A 1 174 ? -2.383 -6.061 15.663 1.00 93.50 174 GLN A C 1
ATOM 1350 O O . GLN A 1 174 ? -3.616 -6.008 15.717 1.00 93.50 174 GLN A O 1
ATOM 1355 N N . LYS A 1 175 ? -1.603 -5.023 15.978 1.00 95.50 175 LYS A N 1
ATOM 1356 C CA . LYS A 1 175 ? -2.108 -3.698 16.328 1.00 95.50 175 LYS A CA 1
ATOM 1357 C C . LYS A 1 175 ? -1.575 -2.653 15.356 1.00 95.50 175 LYS A C 1
ATOM 1359 O O . LYS A 1 175 ? -0.361 -2.513 15.189 1.00 95.50 175 LYS A O 1
ATOM 1364 N N . TRP A 1 176 ? -2.496 -1.917 14.753 1.00 95.56 176 TRP A N 1
ATOM 1365 C CA . TRP A 1 176 ? -2.230 -0.874 13.774 1.00 95.56 176 TRP A CA 1
ATOM 1366 C C . TRP A 1 176 ? -2.651 0.482 14.322 1.00 95.56 176 TRP A C 1
ATOM 1368 O O . TRP A 1 176 ? -3.622 0.588 15.072 1.00 95.56 176 TRP A O 1
ATOM 1378 N N . VAL A 1 177 ? -1.931 1.527 13.933 1.00 95.62 177 VAL A N 1
ATOM 1379 C CA . VAL A 1 177 ? -2.311 2.908 14.223 1.00 95.62 177 VAL A CA 1
ATOM 1380 C C . VAL A 1 177 ? -2.489 3.652 12.915 1.00 95.62 177 VAL A C 1
ATOM 1382 O O . VAL A 1 177 ? -1.602 3.621 12.065 1.00 95.62 177 VAL A O 1
ATOM 1385 N N . LEU A 1 178 ? -3.631 4.314 12.778 1.00 95.12 178 LEU A N 1
ATOM 1386 C CA . LEU A 1 178 ? -3.956 5.216 11.688 1.00 95.12 178 LEU A CA 1
ATOM 1387 C C . LEU A 1 178 ? -3.899 6.651 12.212 1.00 95.12 178 LEU A C 1
ATOM 1389 O O . LEU A 1 178 ? -4.633 7.000 13.133 1.00 95.12 178 LEU A O 1
ATOM 1393 N N . TYR A 1 179 ? -3.044 7.475 11.623 1.00 94.19 179 TYR A N 1
ATOM 1394 C CA . TYR A 1 179 ? -3.003 8.915 11.878 1.00 94.19 179 TYR A CA 1
ATOM 1395 C C . TYR A 1 179 ? -3.636 9.667 10.729 1.00 94.19 179 TYR A C 1
ATOM 1397 O O . TYR A 1 179 ? -3.455 9.250 9.589 1.00 94.19 179 TYR A O 1
ATOM 1405 N N . THR A 1 180 ? -4.290 10.789 11.005 1.00 93.00 180 THR A N 1
ATOM 1406 C CA . THR A 1 180 ? -4.895 11.646 9.985 1.00 93.00 180 THR A CA 1
ATOM 1407 C C . THR A 1 180 ? -4.481 13.105 10.165 1.00 93.00 180 THR A C 1
ATOM 1409 O O . THR A 1 180 ? -4.261 13.570 11.283 1.00 93.00 180 THR A O 1
ATOM 1412 N N . SER A 1 181 ? -4.346 13.845 9.061 1.00 90.69 181 SER A N 1
ATOM 1413 C CA . SER A 1 181 ? -3.943 15.264 9.083 1.00 90.69 181 SER A CA 1
ATOM 1414 C C . SER A 1 181 ? -4.978 16.207 9.698 1.00 90.69 181 SER A C 1
ATOM 1416 O O . SER A 1 181 ? -4.636 17.311 10.111 1.00 90.69 181 SER A O 1
ATOM 1418 N N . SER A 1 182 ? -6.240 15.792 9.723 1.00 89.62 182 SER A N 1
ATOM 1419 C CA . SER A 1 182 ? -7.370 16.534 10.274 1.00 89.62 182 SER A CA 1
ATOM 1420 C C . SER A 1 182 ? -8.344 15.561 10.940 1.00 89.62 182 SER A C 1
ATOM 1422 O O . SER A 1 182 ? -8.329 14.372 10.591 1.00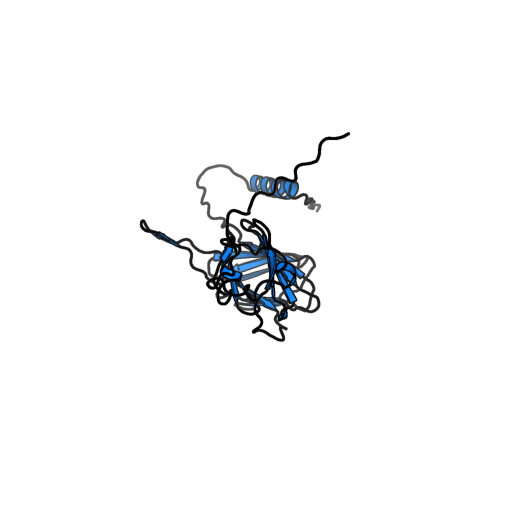 89.62 182 SER A O 1
ATOM 1424 N N . PRO A 1 183 ? -9.176 16.038 11.885 1.00 91.81 183 PRO A N 1
ATOM 1425 C CA . PRO A 1 183 ? -10.231 15.223 12.471 1.00 91.81 183 PRO A CA 1
ATOM 1426 C C . PRO A 1 183 ? -11.096 14.594 11.377 1.00 91.81 183 PRO A C 1
ATOM 1428 O O . PRO A 1 183 ? -11.520 15.294 10.455 1.00 91.81 183 PRO A O 1
ATOM 1431 N N . ILE A 1 184 ? -11.328 13.287 11.457 1.00 91.00 184 ILE A N 1
ATOM 1432 C CA . ILE A 1 184 ? -12.196 12.570 10.522 1.00 91.00 184 ILE A CA 1
ATOM 1433 C C . ILE A 1 184 ? -13.014 11.533 11.266 1.00 91.00 184 ILE A C 1
ATOM 1435 O O . ILE A 1 184 ? -12.470 10.753 12.028 1.00 91.00 184 ILE A O 1
ATOM 1439 N N . ASP A 1 185 ? -14.314 11.474 11.024 1.00 91.81 185 ASP A N 1
ATOM 1440 C CA . ASP A 1 185 ? -15.130 10.438 11.641 1.00 91.81 185 ASP A CA 1
ATOM 1441 C C . ASP A 1 185 ? -15.000 9.136 10.848 1.00 91.81 185 ASP A C 1
ATOM 1443 O O . ASP A 1 185 ? -15.365 9.053 9.670 1.00 91.81 185 ASP A O 1
ATOM 1447 N N . LEU A 1 186 ? -14.442 8.122 11.508 1.00 93.56 186 LEU A N 1
ATOM 1448 C CA . LEU A 1 186 ? -14.320 6.769 10.984 1.00 93.56 186 LEU A CA 1
ATOM 1449 C C . LEU A 1 186 ? -15.281 5.846 11.721 1.00 93.56 186 LEU A C 1
ATOM 1451 O O . LEU A 1 186 ? -15.337 5.842 12.951 1.00 93.56 186 LEU A O 1
ATOM 1455 N N . SER A 1 187 ? -15.994 5.030 10.960 1.00 93.75 187 SER A N 1
ATOM 1456 C CA . SER A 1 187 ? -16.804 3.929 11.471 1.00 93.75 187 SER A CA 1
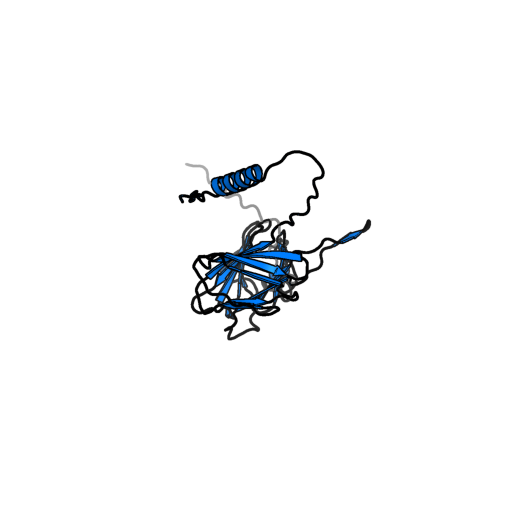ATOM 1457 C C . SER A 1 187 ? -16.149 2.604 11.112 1.00 93.75 187 SER A C 1
ATOM 1459 O O . SER A 1 187 ? -15.466 2.506 10.094 1.00 93.75 187 SER A O 1
ATOM 1461 N N . ASN A 1 188 ? -16.360 1.577 11.932 1.00 95.75 188 ASN 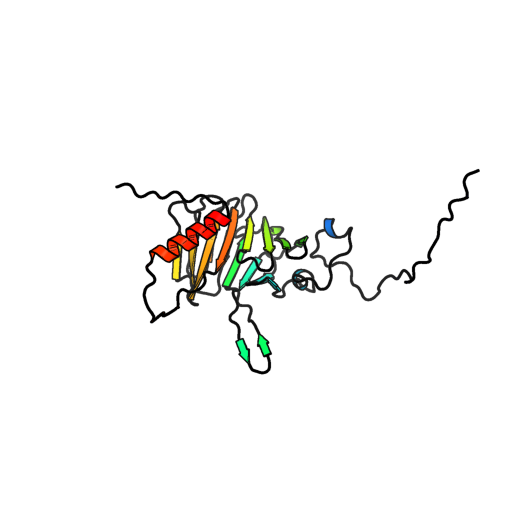A N 1
ATOM 1462 C CA . ASN A 1 188 ? -15.922 0.222 11.627 1.00 95.75 188 ASN A CA 1
ATOM 1463 C C . ASN A 1 188 ? -17.079 -0.775 11.718 1.00 95.75 188 ASN A C 1
ATOM 1465 O O . ASN A 1 188 ? -18.031 -0.579 12.474 1.00 95.75 188 ASN A O 1
ATOM 1469 N N . ASP A 1 189 ? -16.949 -1.871 10.982 1.00 95.00 189 ASP A N 1
ATOM 1470 C CA . ASP A 1 189 ? -17.700 -3.104 11.193 1.00 95.00 189 ASP A CA 1
ATOM 1471 C C . ASP A 1 189 ? -16.746 -4.225 11.663 1.00 95.00 189 ASP A C 1
ATOM 1473 O O . ASP A 1 189 ? -15.725 -3.960 12.305 1.00 95.00 189 ASP A O 1
ATOM 1477 N N . VAL A 1 190 ? -17.087 -5.486 11.386 1.00 96.25 190 VAL A N 1
ATOM 1478 C CA . VAL A 1 190 ? -16.282 -6.661 11.750 1.00 96.25 190 VAL A CA 1
ATOM 1479 C C . VAL A 1 190 ? -14.939 -6.714 11.010 1.00 96.25 190 VAL A C 1
ATOM 1481 O O . VAL A 1 190 ? -13.975 -7.237 11.559 1.00 96.25 190 VAL A O 1
ATOM 1484 N N . SER A 1 191 ? -14.851 -6.212 9.781 1.00 97.06 191 SER A N 1
ATOM 1485 C CA . SER A 1 191 ? -13.689 -6.387 8.892 1.00 97.06 191 SER A CA 1
ATOM 1486 C C . SER A 1 191 ? -13.402 -5.185 7.986 1.00 97.06 191 SER A C 1
ATOM 1488 O O . SER A 1 191 ? -12.573 -5.266 7.078 1.00 97.06 191 SER A O 1
ATOM 1490 N N . SER A 1 192 ? -14.092 -4.068 8.186 1.00 96.31 192 SER A N 1
ATOM 1491 C CA . SER A 1 192 ? -13.953 -2.855 7.398 1.00 96.31 192 SER A CA 1
ATOM 1492 C C . SER A 1 192 ? -14.023 -1.605 8.271 1.00 96.31 192 SER A C 1
ATOM 1494 O O . SER A 1 192 ? -14.634 -1.591 9.338 1.00 96.31 192 SER A O 1
ATOM 1496 N N . ILE A 1 193 ? -13.339 -0.559 7.821 1.00 96.50 193 ILE A N 1
ATOM 1497 C CA . ILE A 1 193 ? -13.343 0.789 8.378 1.00 96.50 193 ILE A CA 1
ATOM 1498 C C . ILE A 1 193 ? -13.622 1.741 7.219 1.00 96.50 193 ILE A C 1
ATOM 1500 O O . ILE A 1 193 ? -12.960 1.664 6.182 1.00 96.50 193 ILE A O 1
ATOM 1504 N N . THR A 1 194 ? -14.573 2.649 7.389 1.00 95.06 194 THR A N 1
ATOM 1505 C CA . THR A 1 194 ? -14.993 3.591 6.348 1.00 95.06 194 THR A CA 1
ATOM 1506 C C . THR A 1 194 ? -15.019 5.020 6.859 1.00 95.06 194 THR A C 1
ATOM 1508 O O . THR A 1 194 ? -15.278 5.258 8.039 1.00 95.06 194 THR A O 1
ATOM 1511 N N . SER A 1 195 ? -14.785 5.970 5.957 1.00 91.38 195 SER A N 1
ATOM 1512 C CA . SER A 1 195 ? -14.907 7.400 6.222 1.00 91.38 195 SER A CA 1
ATOM 1513 C C . SER A 1 195 ? -15.982 8.062 5.363 1.00 91.38 195 SER A C 1
ATOM 1515 O O . SER A 1 195 ? -16.306 7.603 4.262 1.00 91.38 195 SER A O 1
ATOM 1517 N N . GLY A 1 196 ? -16.458 9.222 5.820 1.00 83.56 196 GLY A N 1
ATOM 1518 C CA . GLY A 1 196 ? -17.081 10.204 4.931 1.00 83.56 196 GLY A CA 1
ATOM 1519 C C . GLY A 1 196 ? -16.091 10.756 3.895 1.00 83.56 196 GLY A C 1
ATOM 1520 O O . GLY A 1 196 ? -14.894 10.456 3.928 1.00 83.56 196 GLY A O 1
ATOM 1521 N N . GLU A 1 197 ? -16.597 11.559 2.965 1.00 76.81 197 GLU A N 1
ATOM 1522 C CA . GLU A 1 197 ? -15.783 12.247 1.961 1.00 76.81 197 GLU A CA 1
ATOM 1523 C C . GLU A 1 197 ? -14.882 13.305 2.621 1.00 76.81 197 GLU A C 1
ATOM 1525 O O . GLU A 1 197 ? -15.374 14.231 3.264 1.00 76.81 197 GLU A O 1
ATOM 1530 N N . SER A 1 198 ? -13.558 13.187 2.469 1.00 61.81 198 SER A N 1
ATOM 1531 C CA . SER A 1 198 ? -12.606 14.185 2.977 1.00 61.81 198 SER A CA 1
ATOM 1532 C C . SER A 1 198 ? -11.281 14.137 2.220 1.00 61.81 198 SER A C 1
ATOM 1534 O O . SER A 1 198 ? -10.865 13.088 1.736 1.00 61.81 198 SER A O 1
ATOM 1536 N N . TRP A 1 199 ? -10.566 15.264 2.189 1.00 54.72 199 TRP A N 1
ATOM 1537 C CA . TRP A 1 199 ? -9.120 15.220 1.975 1.00 54.72 199 TRP A CA 1
ATOM 1538 C C . TRP A 1 199 ? -8.475 14.566 3.193 1.00 54.72 199 TRP A C 1
ATOM 1540 O O . TRP A 1 199 ? -8.805 14.919 4.328 1.00 54.72 199 TRP A O 1
ATOM 1550 N N . LEU A 1 200 ? -7.559 13.627 2.979 1.00 63.38 200 LEU A N 1
ATOM 1551 C CA . LEU A 1 200 ? -6.887 12.961 4.088 1.00 63.38 200 LEU A CA 1
ATOM 1552 C C . LEU A 1 200 ? -5.461 12.597 3.713 1.00 63.38 200 LEU A C 1
ATOM 1554 O O . LEU A 1 200 ? -5.242 11.864 2.752 1.00 63.38 200 LEU A O 1
ATOM 1558 N N . LEU A 1 201 ? -4.499 13.067 4.502 1.00 58.50 201 LEU A N 1
ATOM 1559 C CA . LEU A 1 201 ? -3.214 12.396 4.619 1.00 58.50 201 LEU A CA 1
ATOM 1560 C C . LEU A 1 201 ? -3.343 11.391 5.755 1.00 58.50 201 LEU A C 1
ATOM 1562 O O . LEU A 1 201 ? -3.668 11.802 6.873 1.00 58.50 201 LEU A O 1
ATOM 1566 N N . PHE A 1 202 ? -3.065 10.115 5.502 1.00 65.19 202 PHE A N 1
ATOM 1567 C CA . PHE A 1 202 ? -3.001 9.136 6.576 1.00 65.19 202 PHE A CA 1
ATOM 1568 C C . PHE A 1 202 ? -1.715 8.323 6.607 1.00 65.19 202 PHE A C 1
ATOM 1570 O O . PHE A 1 202 ? -1.140 8.007 5.565 1.00 65.19 202 PHE A O 1
ATOM 1577 N N . HIS A 1 203 ? -1.280 7.998 7.827 1.00 65.31 203 HIS A N 1
ATOM 1578 C CA . HIS A 1 203 ? -0.128 7.138 8.098 1.00 65.31 203 HIS A CA 1
ATOM 1579 C C . HIS A 1 203 ? -0.591 5.863 8.793 1.00 65.31 203 HIS A C 1
ATOM 1581 O O . HIS A 1 203 ? -1.302 5.952 9.793 1.00 65.31 203 HIS A O 1
ATOM 1587 N N . SER A 1 204 ? -0.168 4.701 8.297 1.00 64.44 204 SER A N 1
ATOM 1588 C CA . SER A 1 204 ? -0.384 3.414 8.966 1.00 64.44 204 SER A CA 1
ATOM 1589 C C . SER A 1 204 ? 0.926 2.852 9.513 1.00 64.44 204 SER A C 1
ATOM 1591 O O . SER A 1 204 ? 1.925 2.821 8.792 1.00 64.44 204 SER A O 1
ATOM 1593 N N . LEU A 1 205 ? 0.913 2.420 10.777 1.00 75.44 205 LEU A N 1
ATOM 1594 C CA . LEU A 1 205 ? 2.049 1.829 11.490 1.00 75.44 205 LEU A CA 1
ATOM 1595 C C . LEU A 1 205 ? 1.617 0.561 12.237 1.00 75.44 205 LEU A C 1
ATOM 1597 O O . LEU A 1 205 ? 0.660 0.607 13.013 1.00 75.44 205 LEU A O 1
ATOM 1601 N N . LYS A 1 206 ? 2.372 -0.535 12.092 1.00 76.25 206 LYS A N 1
ATOM 1602 C CA . LYS A 1 206 ? 2.277 -1.703 12.984 1.00 76.25 206 LYS A CA 1
ATOM 1603 C C . LYS A 1 206 ? 3.051 -1.440 14.277 1.00 76.25 206 LYS A C 1
ATOM 1605 O O . LYS A 1 206 ? 4.251 -1.169 14.239 1.00 76.25 206 LYS A O 1
ATOM 1610 N N . MET A 1 207 ? 2.402 -1.580 15.433 1.00 62.84 207 MET A N 1
ATOM 1611 C CA . MET A 1 207 ? 3.085 -1.467 16.729 1.00 62.84 207 MET A CA 1
ATOM 1612 C C . MET A 1 207 ? 3.818 -2.763 17.083 1.00 62.84 207 MET A C 1
ATOM 1614 O O . MET A 1 207 ? 3.260 -3.854 16.960 1.00 62.84 207 MET A O 1
ATOM 1618 N N . LYS A 1 208 ? 5.076 -2.676 17.529 1.00 60.69 208 LYS A N 1
ATOM 1619 C CA . LYS A 1 208 ? 5.797 -3.840 18.076 1.00 60.69 208 LYS A CA 1
ATOM 1620 C C . LYS A 1 208 ? 5.069 -4.348 19.330 1.00 60.69 208 LYS A C 1
ATOM 1622 O O . LYS A 1 208 ? 4.599 -3.539 20.124 1.00 60.69 208 LYS A O 1
ATOM 1627 N N . ASP A 1 209 ? 4.951 -5.668 19.475 1.00 54.62 209 ASP A N 1
ATOM 1628 C CA . ASP A 1 209 ? 4.285 -6.265 20.636 1.00 54.62 209 ASP A CA 1
ATOM 1629 C C . ASP A 1 209 ? 5.069 -6.004 21.921 1.00 54.62 209 ASP A C 1
ATOM 1631 O O . ASP A 1 209 ? 6.294 -6.134 21.955 1.00 54.62 209 ASP A O 1
ATOM 1635 N N . GLN A 1 210 ? 4.340 -5.676 22.988 1.00 45.31 210 GLN A N 1
ATOM 1636 C CA . GLN A 1 210 ? 4.841 -5.660 24.359 1.00 45.31 210 GLN A CA 1
ATOM 1637 C C . GLN A 1 210 ? 4.734 -7.072 24.950 1.00 45.31 210 GLN A C 1
ATOM 1639 O O . GLN A 1 210 ? 3.915 -7.337 25.821 1.00 45.31 210 GLN A O 1
ATOM 1644 N N . THR A 1 211 ? 5.551 -8.002 24.469 1.00 34.69 211 THR A N 1
ATOM 1645 C CA . THR A 1 211 ? 5.800 -9.267 25.177 1.00 34.69 211 THR A CA 1
ATOM 1646 C C . THR A 1 211 ? 7.290 -9.427 25.373 1.00 34.69 211 THR A C 1
ATOM 1648 O O . THR A 1 211 ? 7.945 -10.251 24.742 1.00 34.69 211 THR A O 1
ATOM 1651 N N . THR A 1 212 ? 7.832 -8.616 26.271 1.00 30.97 212 THR A N 1
ATOM 1652 C CA . THR A 1 212 ? 8.980 -9.032 27.063 1.00 30.97 212 THR A CA 1
ATOM 1653 C C . THR A 1 212 ? 8.446 -9.316 28.457 1.00 30.97 212 THR A C 1
ATOM 1655 O O . THR A 1 212 ? 8.221 -8.394 29.238 1.00 30.97 212 THR A O 1
ATOM 1658 N N . ASN A 1 213 ? 8.216 -10.596 28.759 1.00 31.55 213 ASN A N 1
ATOM 1659 C CA . ASN A 1 213 ? 8.343 -11.056 30.135 1.00 31.55 213 ASN A CA 1
ATOM 1660 C C . ASN A 1 213 ? 9.809 -10.816 30.508 1.00 31.55 213 ASN A C 1
ATOM 1662 O O . ASN A 1 213 ? 10.669 -11.633 30.188 1.00 31.55 213 ASN A O 1
ATOM 1666 N N . LEU A 1 214 ? 10.096 -9.647 31.075 1.00 30.83 214 LEU A N 1
ATOM 1667 C CA . LEU A 1 214 ? 11.304 -9.428 31.852 1.00 30.83 214 LEU A CA 1
ATOM 1668 C C . LEU A 1 214 ? 10.930 -9.792 33.284 1.00 30.83 214 LEU A C 1
ATOM 1670 O O . LEU A 1 214 ? 10.514 -8.947 34.071 1.00 30.83 214 LEU A O 1
ATOM 1674 N N . ASP A 1 215 ? 11.041 -11.082 33.588 1.00 39.97 215 ASP A N 1
ATOM 1675 C CA . ASP A 1 215 ? 11.610 -11.450 34.879 1.00 39.97 215 ASP A CA 1
ATOM 1676 C C . ASP A 1 215 ? 13.054 -10.946 34.809 1.00 39.97 215 ASP A C 1
ATOM 1678 O O . ASP A 1 215 ? 13.871 -11.552 34.126 1.00 39.97 215 ASP A O 1
ATOM 1682 N N . ASP A 1 216 ? 13.281 -9.728 35.303 1.00 36.66 216 ASP A N 1
ATOM 1683 C CA . ASP A 1 216 ? 14.535 -9.233 35.879 1.00 36.66 216 ASP A CA 1
ATOM 1684 C C . ASP A 1 216 ? 14.418 -7.714 36.112 1.00 36.66 216 ASP A C 1
ATOM 1686 O O . ASP A 1 216 ? 14.482 -6.910 35.188 1.00 36.66 216 ASP A O 1
ATOM 1690 N N . GLY A 1 217 ? 14.215 -7.354 37.383 1.00 42.25 217 GLY A N 1
ATOM 1691 C CA . GLY A 1 217 ? 14.743 -6.153 38.044 1.00 42.25 217 GLY A CA 1
ATOM 1692 C C . GLY A 1 217 ? 14.538 -4.765 37.417 1.00 42.25 217 GLY A C 1
ATOM 1693 O O . GLY A 1 217 ? 15.281 -4.353 36.537 1.00 42.25 217 GLY A O 1
ATOM 1694 N N . ASP A 1 218 ? 13.659 -3.986 38.055 1.00 40.88 218 ASP A N 1
ATOM 1695 C CA . ASP A 1 218 ? 13.806 -2.533 38.271 1.00 40.88 218 ASP A CA 1
ATOM 1696 C C . ASP A 1 218 ? 13.909 -1.621 37.028 1.00 40.88 218 ASP A C 1
ATOM 1698 O O . ASP A 1 218 ? 14.903 -0.936 36.793 1.00 40.88 218 ASP A O 1
ATOM 1702 N N . GLY A 1 219 ? 12.826 -1.559 36.250 1.00 38.31 219 GLY A N 1
ATOM 1703 C CA . GLY A 1 219 ? 12.597 -0.497 35.267 1.00 38.31 219 GLY A CA 1
ATOM 1704 C C . GLY A 1 219 ? 11.175 0.038 35.393 1.00 38.31 219 GLY A C 1
ATOM 1705 O O . GLY A 1 219 ? 10.224 -0.591 34.932 1.00 38.31 219 GLY A O 1
ATOM 1706 N N . THR A 1 220 ? 10.998 1.175 36.063 1.00 42.44 220 THR A N 1
ATOM 1707 C CA . THR A 1 220 ? 9.687 1.803 36.260 1.00 42.44 220 THR A CA 1
ATOM 1708 C C . THR A 1 220 ? 9.164 2.463 34.978 1.00 42.44 220 THR A C 1
ATOM 1710 O O . THR A 1 220 ? 9.917 2.908 34.114 1.00 42.44 220 THR A O 1
ATOM 1713 N N . VAL A 1 221 ? 7.833 2.560 34.881 1.00 45.03 221 VAL A N 1
ATOM 1714 C CA . VAL A 1 221 ? 7.025 3.163 33.793 1.00 45.03 221 VAL A CA 1
ATOM 1715 C C . VAL A 1 221 ? 7.513 4.555 33.339 1.00 45.03 221 VAL A C 1
ATOM 1717 O O . VAL A 1 221 ? 7.248 4.980 32.212 1.00 45.03 221 VAL A O 1
ATOM 1720 N N . ASP A 1 222 ? 8.268 5.254 34.184 1.00 44.09 222 ASP A N 1
ATOM 1721 C CA . ASP A 1 222 ? 8.849 6.564 33.896 1.00 44.09 222 ASP A CA 1
ATOM 1722 C C . ASP A 1 222 ? 9.984 6.527 32.858 1.00 44.09 222 ASP A C 1
ATOM 1724 O O . ASP A 1 222 ? 10.209 7.521 32.161 1.00 44.09 222 ASP A O 1
ATOM 1728 N N . ASP A 1 223 ? 10.654 5.385 32.682 1.00 46.38 223 ASP A N 1
ATOM 1729 C CA . ASP A 1 223 ? 11.757 5.244 31.724 1.00 46.38 223 ASP A CA 1
ATOM 1730 C C . ASP A 1 223 ? 11.255 5.185 30.267 1.00 46.38 223 ASP A C 1
ATOM 1732 O O . ASP A 1 223 ? 11.883 5.694 29.336 1.00 46.38 223 ASP A O 1
ATOM 1736 N N . TRP A 1 224 ? 10.040 4.666 30.064 1.00 46.59 224 TRP A N 1
ATOM 1737 C CA . TRP A 1 224 ? 9.412 4.618 28.742 1.00 46.59 224 TRP A CA 1
ATOM 1738 C C . TRP A 1 224 ? 8.882 5.988 28.293 1.00 46.59 224 TRP A C 1
ATOM 1740 O O . TRP A 1 224 ? 9.091 6.382 27.145 1.00 46.59 224 TRP A O 1
ATOM 1750 N N . ARG A 1 225 ? 8.300 6.775 29.213 1.00 50.41 225 ARG A N 1
ATOM 1751 C CA . ARG A 1 225 ? 7.918 8.175 28.939 1.00 50.41 225 ARG A CA 1
ATOM 1752 C C . ARG A 1 225 ? 9.121 9.043 28.577 1.00 50.41 225 ARG A C 1
ATOM 1754 O O . ARG A 1 225 ? 8.960 10.006 27.837 1.00 50.41 225 ARG A O 1
ATOM 1761 N N . ARG A 1 226 ? 10.317 8.734 29.087 1.00 46.50 226 ARG A N 1
ATOM 1762 C CA . ARG A 1 226 ? 11.557 9.411 28.675 1.00 46.50 226 ARG A CA 1
ATOM 1763 C C . ARG A 1 226 ? 11.939 9.079 27.237 1.00 46.50 226 ARG A C 1
ATOM 1765 O O . ARG A 1 226 ? 12.152 10.002 26.464 1.00 46.50 226 ARG A O 1
ATOM 1772 N N . ARG A 1 227 ? 11.927 7.801 26.844 1.00 55.47 227 ARG A N 1
ATOM 1773 C CA . ARG A 1 227 ? 12.251 7.408 25.459 1.00 55.47 227 ARG A CA 1
ATOM 1774 C C . ARG A 1 227 ? 11.282 7.970 24.423 1.00 55.47 227 ARG A C 1
ATOM 1776 O O . ARG A 1 227 ? 11.728 8.417 23.374 1.00 55.47 227 ARG A O 1
ATOM 1783 N N . GLU A 1 228 ? 9.984 8.000 24.718 1.00 52.28 228 GLU A N 1
ATOM 1784 C CA . GLU A 1 228 ? 8.993 8.582 23.802 1.00 52.28 228 GLU A CA 1
ATOM 1785 C C . GLU A 1 228 ? 9.159 10.113 23.692 1.00 52.28 228 GLU A C 1
ATOM 1787 O O . GLU A 1 228 ? 9.057 10.669 22.599 1.00 52.28 228 GLU A O 1
ATOM 1792 N N . ARG A 1 229 ? 9.530 10.795 24.793 1.00 54.53 229 ARG A N 1
ATOM 1793 C CA . ARG A 1 229 ? 9.915 12.222 24.791 1.00 54.53 229 ARG A CA 1
ATOM 1794 C C . ARG A 1 229 ? 11.119 12.478 23.892 1.00 54.53 229 ARG A C 1
ATOM 1796 O O . ARG A 1 229 ? 11.106 13.436 23.124 1.00 54.53 229 ARG A O 1
ATOM 1803 N N . ASP A 1 230 ? 12.135 11.629 23.991 1.00 48.69 230 ASP A N 1
ATOM 1804 C CA . ASP A 1 230 ? 13.391 11.788 23.264 1.00 48.69 230 ASP A CA 1
ATOM 1805 C C . ASP A 1 230 ? 13.204 11.512 21.763 1.00 48.69 230 ASP A C 1
ATOM 1807 O O . ASP A 1 230 ? 13.718 12.261 20.933 1.00 48.69 230 ASP A O 1
ATOM 1811 N N . GLU A 1 231 ? 12.395 10.517 21.384 1.00 54.41 231 GLU A N 1
ATOM 1812 C CA . GLU A 1 231 ? 12.053 10.256 19.978 1.00 54.41 231 GLU A CA 1
ATOM 1813 C C . GLU A 1 231 ? 11.191 11.375 19.368 1.00 54.41 231 GLU A C 1
ATOM 1815 O O . GLU A 1 231 ? 11.423 11.776 18.224 1.00 54.41 231 GLU A O 1
ATOM 1820 N N . MET A 1 232 ? 10.250 11.950 20.128 1.00 45.00 232 MET A N 1
ATOM 1821 C CA . MET A 1 232 ? 9.444 13.088 19.663 1.00 45.00 232 MET A CA 1
ATOM 1822 C C . MET A 1 232 ? 10.239 14.399 19.589 1.00 45.00 232 MET A C 1
ATOM 1824 O O . MET A 1 232 ? 10.049 15.175 18.649 1.00 45.00 232 MET A O 1
ATOM 1828 N N . ALA A 1 233 ? 11.184 14.621 20.508 1.00 44.81 233 ALA A N 1
ATOM 1829 C CA . ALA A 1 233 ? 12.106 15.756 20.461 1.00 44.81 233 ALA A CA 1
ATOM 1830 C C . ALA A 1 233 ? 13.050 15.672 19.249 1.00 44.81 233 ALA A C 1
ATOM 1832 O O . ALA A 1 233 ? 13.290 16.680 18.583 1.00 44.81 233 ALA A O 1
ATOM 1833 N N . MET A 1 234 ? 13.517 14.468 18.903 1.00 45.44 234 MET A N 1
ATOM 1834 C CA . MET A 1 234 ? 14.325 14.216 17.702 1.00 45.44 234 MET A CA 1
ATOM 1835 C C . MET A 1 234 ? 13.517 14.365 16.401 1.00 45.44 234 MET A C 1
ATOM 1837 O O . MET A 1 234 ? 14.088 14.681 15.358 1.00 45.44 234 MET A O 1
ATOM 1841 N N . ALA A 1 235 ? 12.193 14.195 16.463 1.00 44.78 235 ALA A N 1
ATOM 1842 C CA . ALA A 1 235 ? 11.263 14.436 15.358 1.00 44.78 235 ALA A CA 1
ATOM 1843 C C . ALA A 1 235 ? 10.750 15.892 15.271 1.00 44.78 235 ALA A C 1
ATOM 1845 O O . ALA A 1 235 ? 9.946 16.204 14.392 1.00 44.78 235 ALA A O 1
ATOM 1846 N N . GLY A 1 236 ? 11.196 16.793 16.157 1.00 39.03 236 GLY A N 1
ATOM 1847 C CA . GLY A 1 236 ? 10.786 18.203 16.165 1.00 39.03 236 GLY A CA 1
ATOM 1848 C C . GLY A 1 236 ? 9.336 18.450 16.605 1.00 39.03 236 GLY A C 1
ATOM 1849 O O . GLY A 1 236 ? 8.787 19.515 16.322 1.00 39.03 236 GLY A O 1
ATOM 1850 N N . MET A 1 237 ? 8.702 17.491 17.285 1.00 43.97 237 MET A N 1
ATOM 1851 C CA . MET A 1 237 ? 7.317 17.591 17.751 1.00 43.97 237 MET A CA 1
ATOM 1852 C C . MET A 1 237 ? 7.295 17.897 19.255 1.00 43.97 237 MET A C 1
ATOM 1854 O O . MET A 1 237 ? 7.754 17.104 20.072 1.00 43.97 237 MET A O 1
ATOM 1858 N N . GLY A 1 238 ? 6.798 19.080 19.629 1.00 38.31 238 GLY A N 1
ATOM 1859 C CA . GLY A 1 238 ? 6.750 19.527 21.024 1.00 38.31 238 GLY A CA 1
ATOM 1860 C C . GLY A 1 238 ? 5.691 18.790 21.848 1.00 38.31 238 GLY A C 1
ATOM 1861 O O . GLY A 1 238 ? 4.529 18.725 21.452 1.00 38.31 238 GLY A O 1
ATOM 1862 N N . TRP A 1 239 ? 6.084 18.281 23.018 1.00 41.47 239 TRP A N 1
ATOM 1863 C CA . TRP A 1 239 ? 5.183 17.687 24.010 1.00 41.47 239 TRP A CA 1
ATOM 1864 C C . TRP A 1 239 ? 4.805 18.739 25.069 1.00 41.47 239 TRP A C 1
ATOM 1866 O O . TRP A 1 239 ? 5.684 19.324 25.700 1.00 41.47 239 TRP A O 1
ATOM 1876 N N . SER A 1 240 ? 3.506 19.002 25.264 1.00 38.91 240 SER A N 1
ATOM 1877 C CA . SER A 1 240 ? 2.993 19.794 26.391 1.00 38.91 240 SER A CA 1
ATOM 1878 C C . SER A 1 240 ? 2.474 18.875 27.502 1.00 38.91 240 SER A C 1
ATOM 1880 O O . SER A 1 240 ? 1.469 18.185 27.312 1.00 38.91 240 SER A O 1
ATOM 1882 N N . ASP A 1 241 ? 3.136 18.887 28.659 1.00 36.62 241 ASP A N 1
ATOM 1883 C CA . ASP A 1 241 ? 2.655 18.226 29.874 1.00 36.62 241 ASP A CA 1
ATOM 1884 C C . ASP A 1 241 ? 1.494 19.049 30.463 1.00 36.62 241 ASP A C 1
ATOM 1886 O O . ASP A 1 241 ? 1.681 20.164 30.947 1.00 36.62 241 ASP A O 1
ATOM 1890 N N . GLY A 1 242 ? 0.276 18.512 30.382 1.00 32.44 242 GLY A N 1
ATOM 1891 C CA . GLY A 1 242 ? -0.929 19.126 30.935 1.00 32.44 242 GLY A CA 1
ATOM 1892 C C . GLY A 1 242 ? -1.622 18.196 31.923 1.00 32.44 242 GLY A C 1
ATOM 1893 O O . GLY A 1 242 ? -2.556 17.495 31.548 1.00 32.44 242 GLY A O 1
ATOM 1894 N N . ILE A 1 243 ? -1.181 18.209 33.183 1.00 31.88 243 ILE A N 1
ATOM 1895 C CA . ILE A 1 243 ? -2.009 17.832 34.336 1.00 31.88 243 ILE A CA 1
ATOM 1896 C C . ILE A 1 243 ? -1.944 18.995 35.324 1.00 31.88 243 ILE A C 1
ATOM 1898 O O . ILE A 1 243 ? -0.881 19.322 35.847 1.00 31.88 243 ILE A O 1
ATOM 1902 N N . GLY A 1 244 ? -3.099 19.611 35.561 1.00 30.69 244 GLY A N 1
ATOM 1903 C CA . GLY A 1 244 ? -3.309 20.661 36.545 1.00 30.69 244 GLY A CA 1
ATOM 1904 C C . GLY A 1 244 ? -4.760 20.636 37.016 1.00 30.69 244 GLY A C 1
ATOM 1905 O O . GLY A 1 244 ? -5.570 21.377 36.471 1.00 30.69 244 GLY A O 1
ATOM 1906 N N . VAL A 1 245 ? -4.984 19.797 38.039 1.00 33.81 245 VAL A N 1
ATOM 1907 C CA . VAL A 1 245 ? -6.177 19.587 38.894 1.00 33.81 245 VAL A CA 1
ATOM 1908 C C . VAL A 1 245 ? -7.392 18.922 38.248 1.00 33.81 245 VAL A C 1
ATOM 1910 O O . VAL A 1 245 ? -8.048 19.536 37.384 1.00 33.81 245 VAL A O 1
#

Secondary structure (DSSP, 8-state):
-PPP-----PPPSS-----SSSPSPPTTB-GGGGGSPPPSS-TTGGGTSTTS-S-EEETTEEEEEETTEEEEE-PPEEE-SS-EEE----SEEEEETT-S-TTPPPEEEEE-SSEEEEEETTTTEEEEEETT-S-EEEEEPTTPEEEEE-SS-EEEEEE-TTSSEEEEEETTS-EEEEEESS---EEE-SSEEEEEE--EEEEEEEPPP------SS---THHHHHHHHHHHHHTT---------

Organism: NCBI:txid262921

Mean predicted aligned error: 11.77 Å

InterPro domains:
  IPR005200 Endo-1,3(4)-beta-glucanase [PTHR31983] (8-192)
  IPR040451 Glycosyl hydrolase family 81, N-terminal [PF03639] (35-197)

Nearest PDB structures (foldseek):
  5upo-assembly1_A  TM=8.150E-01  e=5.865E-07  Halalkalibacterium halodurans C-125
  5v1w-assembly1_A  TM=8.149E-01  e=1.039E-06  Halalkalibacterium halodurans C-125
  5jmd-assembly1_A  TM=5.430E-01  e=2.019E-02  Bacteroides thetaiotaomicron VPI-5482
  4ufc-assembly2_B  TM=3.954E-01  e=4.884E-02  Bacteroides ovatus

Radius of gyration: 23.61 Å; Cα contacts (8 Å, |Δi|>4): 453; chains: 1; bounding box: 66×57×73 Å